Protein AF-A0AAD7BMN1-F1 (afdb_monomer_lite)

Radius of gyration: 24.28 Å; chains: 1; bounding box: 63×49×75 Å

Sequence (268 aa):
MLWATVLSTLVAAASANQQQLACSDIPAQSLHAHTCLDQPAQQLLYDRLFQTNLRGPRWTGNENQNTLVASVSESMQLAGLTVEHLDYSFYAWDARWWSLRLRLKNGTILGLPTTGYWPYSGNSGPQGRTAPVHDAGTYGLFDNQTANPATLNLNGLPQNGSILFFDNPSPTRNYSQPNYGLYGSSVPVKDIPELGNLTNPHWQSAKTLNFTALKEMGVMGVIASWVDTSDEDAALQFLPEVAPPNGTFNDVPSLWSRQPWSSTPPAT

Structure (mmCIF, N/CA/C/O backbone):
data_AF-A0AAD7BMN1-F1
#
_entry.id   AF-A0AAD7BMN1-F1
#
loop_
_atom_site.group_PDB
_atom_site.id
_atom_site.type_symbol
_atom_site.label_atom_id
_atom_site.label_alt_id
_atom_site.label_comp_id
_atom_site.label_asym_id
_atom_site.label_entity_id
_atom_site.label_seq_id
_atom_site.pdbx_PDB_ins_code
_atom_site.Cartn_x
_atom_site.Cartn_y
_atom_site.Cartn_z
_atom_site.occupancy
_atom_site.B_iso_or_equiv
_atom_site.auth_seq_id
_atom_site.auth_comp_id
_atom_site.auth_asym_id
_atom_site.auth_atom_id
_atom_site.pdbx_PDB_model_num
ATOM 1 N N . MET A 1 1 ? 40.455 -28.013 7.605 1.00 25.00 1 MET A N 1
ATOM 2 C CA . MET A 1 1 ? 39.635 -29.232 7.798 1.00 25.00 1 MET A CA 1
ATOM 3 C C . MET A 1 1 ? 38.485 -28.839 8.711 1.00 25.00 1 MET A C 1
ATOM 5 O O . MET A 1 1 ? 38.784 -28.404 9.805 1.00 25.00 1 MET A O 1
ATOM 9 N N . LEU A 1 2 ? 37.204 -28.829 8.362 1.00 21.72 2 LEU A N 1
ATOM 10 C CA . LEU A 1 2 ? 36.445 -29.269 7.195 1.00 21.72 2 LEU A CA 1
ATOM 11 C C . LEU A 1 2 ? 35.394 -28.175 6.915 1.00 21.72 2 LEU A C 1
ATOM 13 O O . LEU A 1 2 ? 34.740 -27.706 7.841 1.00 21.72 2 LEU A O 1
ATOM 17 N N . TRP A 1 3 ? 35.237 -27.805 5.648 1.00 19.59 3 TRP A N 1
ATOM 18 C CA . TRP A 1 3 ? 34.002 -27.235 5.112 1.00 19.59 3 TRP A CA 1
ATOM 19 C C . TRP A 1 3 ? 33.123 -28.414 4.662 1.00 19.59 3 TRP A C 1
ATOM 21 O O . TRP A 1 3 ? 33.643 -29.323 4.016 1.00 19.59 3 TRP A O 1
ATOM 31 N N . ALA A 1 4 ? 31.830 -28.410 4.990 1.00 23.38 4 ALA A N 1
ATOM 32 C CA . ALA A 1 4 ? 30.817 -29.267 4.364 1.00 23.38 4 ALA A CA 1
ATOM 33 C C . ALA A 1 4 ? 29.460 -28.533 4.433 1.00 23.38 4 ALA A C 1
ATOM 35 O O . ALA A 1 4 ? 28.982 -28.235 5.521 1.00 23.38 4 ALA A O 1
ATOM 36 N N . THR A 1 5 ? 28.977 -27.951 3.335 1.00 26.78 5 THR A N 1
ATOM 37 C CA . THR A 1 5 ? 28.070 -28.563 2.340 1.00 26.78 5 THR A CA 1
ATOM 38 C C . THR A 1 5 ? 26.657 -28.798 2.879 1.00 26.78 5 THR A C 1
ATOM 40 O O . THR A 1 5 ? 26.361 -29.878 3.372 1.00 26.78 5 THR A O 1
ATOM 43 N N . VAL A 1 6 ? 25.763 -27.821 2.690 1.00 24.30 6 VAL A N 1
ATOM 44 C CA . VAL A 1 6 ? 24.320 -28.065 2.507 1.00 24.30 6 VAL A CA 1
ATOM 45 C C . VAL A 1 6 ? 23.822 -27.083 1.447 1.00 24.30 6 VAL A C 1
ATOM 47 O O . VAL A 1 6 ? 23.472 -25.944 1.737 1.00 24.30 6 VAL A O 1
ATOM 50 N N . LEU A 1 7 ? 23.868 -27.519 0.190 1.00 25.48 7 LEU A N 1
ATOM 51 C CA . LEU A 1 7 ? 23.319 -26.805 -0.959 1.00 25.48 7 LEU A CA 1
ATOM 52 C C . LEU A 1 7 ? 22.843 -27.854 -1.961 1.00 25.48 7 LEU A C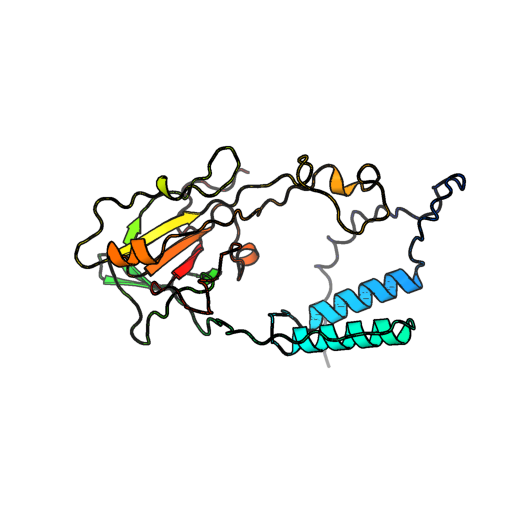 1
ATOM 54 O O . LEU A 1 7 ? 23.571 -28.202 -2.881 1.00 25.48 7 LEU A O 1
ATOM 58 N N . SER A 1 8 ? 21.656 -28.418 -1.724 1.00 28.95 8 SER A N 1
ATOM 59 C CA . SER A 1 8 ? 20.959 -29.273 -2.698 1.00 28.95 8 SER A CA 1
ATOM 60 C C . SER A 1 8 ? 19.625 -29.781 -2.148 1.00 28.95 8 SER A C 1
ATOM 62 O O . SER A 1 8 ? 19.540 -30.922 -1.710 1.00 28.95 8 SER A O 1
ATOM 64 N N . THR A 1 9 ? 18.561 -28.962 -2.152 1.00 25.83 9 THR A N 1
ATOM 65 C CA . THR A 1 9 ? 17.174 -29.510 -2.169 1.00 25.83 9 THR A CA 1
ATOM 66 C C . THR A 1 9 ? 16.033 -28.554 -2.560 1.00 25.83 9 THR A C 1
ATOM 68 O O . THR A 1 9 ? 14.884 -28.967 -2.498 1.00 25.83 9 THR A O 1
ATOM 71 N N . LEU A 1 10 ? 16.282 -27.328 -3.043 1.00 25.50 10 LEU A N 1
ATOM 72 C CA . LEU A 1 10 ? 15.195 -26.402 -3.441 1.00 25.50 10 LEU A CA 1
ATOM 73 C C . LEU A 1 10 ? 15.259 -25.898 -4.896 1.00 25.50 10 LEU A C 1
ATOM 75 O O . LEU A 1 10 ? 14.645 -24.898 -5.237 1.00 25.50 10 LEU A O 1
ATOM 79 N N . VAL A 1 11 ? 15.954 -26.626 -5.779 1.00 27.77 11 VAL A N 1
ATOM 80 C CA . VAL A 1 11 ? 15.986 -26.343 -7.235 1.00 27.77 11 VAL A CA 1
ATOM 81 C C . VAL A 1 11 ? 14.984 -27.213 -8.026 1.00 27.77 11 VAL A C 1
ATOM 83 O O . VAL A 1 11 ? 14.815 -27.045 -9.226 1.00 27.77 11 VAL A O 1
ATOM 86 N N . ALA A 1 12 ? 14.248 -28.120 -7.379 1.00 27.73 12 ALA A N 1
ATOM 87 C CA . ALA A 1 12 ? 13.485 -29.155 -8.088 1.00 27.73 12 ALA A CA 1
ATOM 88 C C . ALA A 1 12 ? 12.040 -28.792 -8.505 1.00 27.73 12 ALA A C 1
ATOM 90 O O . ALA A 1 12 ? 11.357 -29.656 -9.041 1.00 27.73 12 ALA A O 1
ATOM 91 N N . ALA A 1 13 ? 11.557 -27.559 -8.306 1.00 26.53 13 ALA A N 1
ATOM 92 C CA . ALA A 1 13 ? 10.177 -27.193 -8.678 1.00 26.53 13 ALA A CA 1
ATOM 93 C C . ALA A 1 13 ? 10.055 -26.190 -9.842 1.00 26.53 13 ALA A C 1
ATOM 95 O O . ALA A 1 13 ? 8.954 -25.968 -10.331 1.00 26.53 13 ALA A O 1
ATOM 96 N N . ALA A 1 14 ? 11.161 -25.622 -10.338 1.00 29.75 14 ALA A N 1
ATOM 97 C CA . ALA A 1 14 ? 11.131 -24.682 -11.467 1.00 29.75 14 ALA A CA 1
ATOM 98 C C . ALA A 1 14 ? 11.423 -25.333 -12.837 1.00 29.75 14 ALA A C 1
ATOM 100 O O . ALA A 1 14 ? 11.397 -24.648 -13.854 1.00 29.75 14 ALA A O 1
ATOM 101 N N . SER A 1 15 ? 11.700 -26.643 -12.891 1.00 33.72 15 SER A N 1
ATOM 102 C CA . SER A 1 15 ? 12.077 -27.345 -14.132 1.00 33.72 15 SER A CA 1
ATOM 103 C C . SER A 1 15 ? 10.960 -28.172 -14.779 1.00 33.72 15 SER A C 1
ATOM 105 O O . SER A 1 15 ? 11.161 -28.719 -15.860 1.00 33.72 15 SER A O 1
ATOM 107 N N . ALA A 1 16 ? 9.771 -28.255 -14.179 1.00 28.59 16 ALA A N 1
ATOM 108 C CA . ALA A 1 16 ? 8.685 -29.109 -14.667 1.00 28.59 16 ALA A CA 1
ATOM 109 C C . ALA A 1 16 ? 7.554 -28.304 -15.329 1.00 28.59 16 ALA A C 1
ATOM 111 O O . ALA A 1 16 ? 6.402 -28.404 -14.930 1.00 28.59 16 ALA A O 1
ATOM 112 N N . ASN A 1 17 ? 7.907 -27.460 -16.299 1.00 32.66 17 ASN A N 1
ATOM 113 C CA . ASN A 1 17 ? 7.075 -27.117 -17.465 1.00 32.66 17 ASN A CA 1
ATOM 114 C C . ASN A 1 17 ? 7.873 -26.238 -18.444 1.00 32.66 17 ASN A C 1
ATOM 116 O O . ASN A 1 17 ? 7.389 -25.243 -18.976 1.00 32.66 17 ASN A O 1
ATOM 120 N N . GLN A 1 18 ? 9.119 -26.636 -18.725 1.00 42.62 18 GLN A N 1
ATOM 121 C CA . GLN A 1 18 ? 9.762 -26.265 -19.982 1.00 42.62 18 GLN A CA 1
ATOM 122 C C . GLN A 1 18 ? 9.057 -27.023 -21.114 1.00 42.62 18 GLN A C 1
ATOM 124 O O . GLN A 1 18 ? 9.580 -27.996 -21.652 1.00 42.62 18 GLN A O 1
ATOM 129 N N . GLN A 1 19 ? 7.862 -26.575 -21.503 1.00 35.59 19 GLN A N 1
ATOM 130 C CA . GLN A 1 19 ? 7.485 -26.720 -22.901 1.00 35.59 19 GLN A CA 1
ATOM 131 C C . GLN A 1 19 ? 8.331 -25.719 -23.671 1.00 35.59 19 GLN A C 1
ATOM 133 O O . GLN A 1 19 ? 8.027 -24.541 -23.820 1.00 35.59 19 GLN A O 1
ATOM 138 N N . GLN A 1 20 ? 9.476 -26.238 -24.078 1.00 40.47 20 GLN A N 1
ATOM 139 C CA . GLN A 1 20 ? 10.334 -25.725 -25.113 1.00 40.47 20 GLN A CA 1
ATOM 140 C C . GLN A 1 20 ? 9.479 -25.568 -26.378 1.00 40.47 20 GLN A C 1
ATOM 142 O O . GLN A 1 20 ? 9.402 -26.473 -27.202 1.00 40.47 20 GLN A O 1
ATOM 147 N N . LEU A 1 21 ? 8.813 -24.424 -26.536 1.00 37.06 21 LEU A N 1
ATOM 148 C CA . LEU A 1 21 ? 8.404 -23.947 -27.852 1.00 37.06 21 LEU A CA 1
ATOM 149 C C . LEU A 1 21 ? 9.692 -23.538 -28.572 1.00 37.06 21 LEU A C 1
ATOM 151 O O . LEU A 1 21 ? 10.052 -22.367 -28.663 1.00 37.06 21 LEU A O 1
ATOM 155 N N . ALA A 1 22 ? 10.458 -24.540 -29.002 1.00 39.28 22 ALA A N 1
ATOM 156 C CA . ALA A 1 22 ? 11.507 -24.337 -29.976 1.00 39.28 22 ALA A CA 1
ATOM 157 C C . ALA A 1 22 ? 10.841 -23.761 -31.232 1.00 39.28 22 ALA A C 1
ATOM 159 O O . ALA A 1 22 ? 9.845 -24.300 -31.711 1.00 39.28 22 ALA A O 1
ATOM 160 N N . CYS A 1 23 ? 11.389 -22.677 -31.788 1.00 48.72 23 CYS A N 1
ATOM 161 C CA . CYS A 1 23 ? 10.886 -22.050 -33.018 1.00 48.72 23 CYS A CA 1
ATOM 162 C C . CYS A 1 23 ? 11.034 -22.947 -34.274 1.00 48.72 23 CYS A C 1
ATOM 164 O O . CYS A 1 23 ? 10.974 -22.448 -35.393 1.00 48.72 23 CYS A O 1
ATOM 166 N N . SER A 1 24 ? 11.249 -24.256 -34.116 1.00 46.59 24 SER A N 1
ATOM 167 C CA . SER A 1 24 ? 11.437 -25.226 -35.196 1.00 46.59 24 SER A CA 1
ATOM 168 C C . SER A 1 24 ? 10.144 -25.625 -35.912 1.00 46.59 24 SER A C 1
ATOM 170 O O . SER A 1 24 ? 10.228 -26.171 -37.010 1.00 46.59 24 SER A O 1
ATOM 172 N N . ASP A 1 25 ? 8.970 -25.323 -35.346 1.00 44.97 25 ASP A N 1
ATOM 173 C CA . ASP A 1 25 ? 7.707 -25.925 -35.801 1.00 44.97 25 ASP A CA 1
ATOM 174 C C . ASP A 1 25 ? 6.750 -24.940 -36.509 1.00 44.97 25 ASP A C 1
ATOM 176 O O . ASP A 1 25 ? 5.615 -25.299 -36.824 1.00 44.97 25 ASP A O 1
ATOM 180 N N . ILE A 1 26 ? 7.178 -23.702 -36.806 1.00 47.09 26 ILE A N 1
ATOM 181 C CA . ILE A 1 26 ? 6.328 -22.706 -37.488 1.00 47.09 26 ILE A CA 1
ATOM 182 C C . ILE A 1 26 ? 6.652 -22.664 -38.996 1.00 47.09 26 ILE A C 1
ATOM 184 O O . ILE A 1 26 ? 7.751 -22.251 -39.374 1.00 47.09 26 ILE A O 1
ATOM 188 N N . PRO A 1 27 ? 5.725 -23.064 -39.892 1.00 40.62 27 PRO A N 1
ATOM 189 C CA . PRO A 1 27 ? 5.968 -23.074 -41.332 1.00 40.62 27 PRO A CA 1
ATOM 190 C C . PRO A 1 27 ? 6.168 -21.658 -41.897 1.00 40.62 27 PRO A C 1
ATOM 192 O O . PRO A 1 27 ? 5.424 -20.728 -41.593 1.00 40.62 27 PRO A O 1
ATOM 195 N N . ALA A 1 28 ? 7.165 -21.521 -42.776 1.00 40.50 28 ALA A N 1
ATOM 196 C CA . ALA A 1 28 ? 7.723 -20.274 -43.314 1.00 40.50 28 ALA A CA 1
ATOM 197 C C . ALA A 1 28 ? 6.816 -19.473 -44.285 1.00 40.50 28 ALA A C 1
ATOM 199 O O . ALA A 1 28 ? 7.312 -18.809 -45.193 1.00 40.50 28 ALA A O 1
ATOM 200 N N . GLN A 1 29 ? 5.492 -19.520 -44.136 1.00 39.00 29 GLN A N 1
ATOM 201 C CA . GLN A 1 29 ? 4.549 -18.786 -44.990 1.00 39.00 29 GLN A CA 1
ATOM 202 C C . GLN A 1 29 ? 3.673 -17.844 -44.164 1.00 39.00 29 GLN A C 1
ATOM 204 O O . GLN A 1 29 ? 2.472 -18.032 -44.010 1.00 39.00 29 GLN A O 1
ATOM 209 N N . SER A 1 30 ? 4.297 -16.803 -43.626 1.00 39.19 30 SER A N 1
ATOM 210 C CA . SER A 1 30 ? 3.625 -15.647 -43.038 1.00 39.19 30 SER A CA 1
ATOM 211 C C . SER A 1 30 ? 4.597 -14.474 -43.102 1.00 39.19 30 SER A C 1
ATOM 213 O O . SER A 1 30 ? 5.694 -14.545 -42.558 1.00 39.19 30 SER A O 1
ATOM 215 N N . LEU A 1 31 ? 4.232 -13.402 -43.805 1.00 34.16 31 LEU A N 1
ATOM 216 C CA . LEU A 1 31 ? 5.075 -12.220 -44.043 1.00 34.16 31 LEU A CA 1
ATOM 217 C C . LEU A 1 31 ? 5.261 -11.324 -42.800 1.00 34.16 31 LEU A C 1
ATOM 219 O O . LEU A 1 31 ? 5.691 -10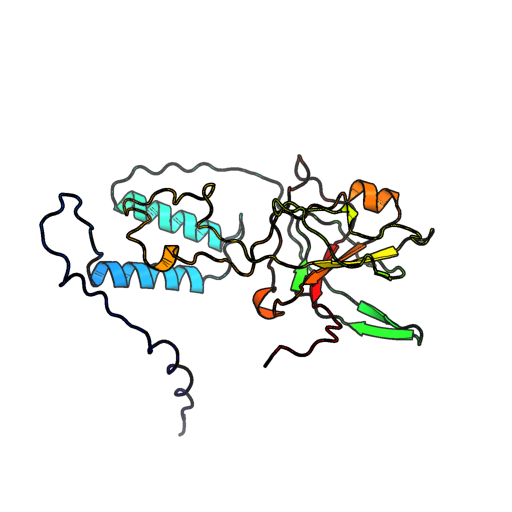.178 -42.910 1.00 34.16 31 LEU A O 1
ATOM 223 N N . HIS A 1 32 ? 4.974 -11.847 -41.611 1.00 41.38 32 HIS A N 1
ATOM 224 C CA . HIS A 1 32 ? 5.346 -11.246 -40.343 1.00 41.38 32 HIS A CA 1
ATOM 225 C C . HIS A 1 32 ? 6.449 -12.106 -39.744 1.00 41.38 32 HIS A C 1
ATOM 227 O O . HIS A 1 32 ? 6.190 -13.139 -39.133 1.00 41.38 32 HIS A O 1
ATOM 233 N N . ALA A 1 33 ? 7.698 -11.703 -39.978 1.00 41.88 33 ALA A N 1
ATOM 234 C CA . ALA A 1 33 ? 8.847 -12.295 -39.318 1.00 41.88 33 ALA A CA 1
ATOM 235 C C . ALA A 1 33 ? 8.677 -12.112 -37.803 1.00 41.88 33 ALA A C 1
ATOM 237 O O . ALA A 1 33 ? 8.994 -11.061 -37.250 1.00 41.88 33 ALA A O 1
ATOM 238 N N . HIS A 1 34 ? 8.139 -13.126 -37.132 1.00 47.72 34 HIS A N 1
ATOM 239 C CA . HIS A 1 34 ? 8.253 -13.254 -35.692 1.00 47.72 34 HIS A CA 1
ATOM 240 C C . HIS A 1 34 ? 9.735 -13.488 -35.410 1.00 47.72 34 HIS A C 1
ATOM 242 O O . HIS A 1 34 ? 10.243 -14.598 -35.551 1.00 47.72 34 HIS A O 1
ATOM 248 N N . THR A 1 35 ? 10.465 -12.420 -35.096 1.00 53.34 35 THR A N 1
ATOM 249 C CA . THR A 1 35 ? 11.846 -12.522 -34.633 1.00 53.34 35 THR A CA 1
ATOM 250 C C . THR A 1 35 ? 11.828 -13.167 -33.256 1.00 53.34 35 THR A C 1
ATOM 252 O O . THR A 1 35 ? 11.737 -12.481 -32.239 1.00 53.34 35 THR A O 1
ATOM 255 N N . CYS A 1 36 ? 11.884 -14.498 -33.223 1.00 62.00 36 CYS A N 1
ATOM 256 C CA . CYS A 1 36 ? 12.313 -15.205 -32.029 1.00 62.00 36 CYS A CA 1
ATOM 257 C C . CYS A 1 36 ? 13.699 -14.666 -31.654 1.00 62.00 36 CYS A C 1
ATOM 259 O O . CYS A 1 36 ? 14.583 -14.590 -32.510 1.00 62.00 36 CYS A O 1
ATOM 261 N N . LEU A 1 37 ? 13.888 -14.281 -30.390 1.00 74.19 37 LEU A N 1
ATOM 262 C CA . LEU A 1 37 ? 15.223 -13.992 -29.874 1.00 74.19 37 LEU A CA 1
ATOM 263 C C . LEU A 1 37 ? 16.064 -15.264 -30.019 1.00 74.19 37 LEU A C 1
ATOM 265 O O . LEU A 1 37 ? 15.614 -16.342 -29.620 1.00 74.19 37 LEU A O 1
ATOM 269 N N . ASP A 1 38 ? 17.260 -15.156 -30.591 1.00 82.19 38 ASP A N 1
ATOM 270 C CA . ASP A 1 38 ? 18.203 -16.270 -30.593 1.00 82.19 38 ASP A CA 1
ATOM 271 C C . ASP A 1 38 ? 18.683 -16.572 -29.163 1.00 82.19 38 ASP A C 1
ATOM 273 O O . ASP A 1 38 ? 18.448 -15.808 -28.224 1.00 82.19 38 ASP A O 1
ATOM 277 N N . GLN A 1 39 ? 19.323 -17.724 -28.963 1.00 87.25 39 GLN A N 1
ATOM 278 C CA . GLN A 1 39 ? 19.759 -18.145 -27.630 1.00 87.25 39 GLN A CA 1
ATOM 279 C C . GLN A 1 39 ? 20.651 -17.094 -26.927 1.00 87.25 39 GLN A C 1
ATOM 281 O O . GLN A 1 39 ? 20.407 -16.825 -25.747 1.00 87.25 39 GLN A O 1
ATOM 286 N N . PRO A 1 40 ? 21.628 -16.450 -27.600 1.00 87.06 40 PRO A N 1
ATOM 287 C CA . PRO A 1 40 ? 22.374 -15.337 -27.011 1.00 87.06 40 PRO A CA 1
ATOM 288 C C . PRO A 1 40 ? 21.491 -14.165 -26.563 1.00 87.06 40 PRO A C 1
ATOM 290 O O . PRO A 1 40 ? 21.662 -13.661 -25.453 1.00 87.06 40 PRO A O 1
ATOM 293 N N . ALA A 1 41 ? 20.532 -13.736 -27.386 1.00 79.31 41 ALA A N 1
ATOM 294 C CA . ALA A 1 41 ? 19.638 -12.634 -27.048 1.00 79.31 41 ALA A CA 1
ATOM 295 C C . ALA A 1 41 ? 18.669 -12.991 -25.909 1.00 79.31 41 ALA A C 1
ATOM 297 O O . ALA A 1 41 ? 18.389 -12.144 -25.058 1.00 79.31 41 ALA A O 1
ATOM 298 N N . GLN A 1 42 ? 18.201 -14.242 -25.842 1.00 82.50 42 GLN A N 1
ATOM 299 C CA . GLN A 1 42 ? 17.423 -14.743 -24.705 1.00 82.50 42 GLN A CA 1
ATOM 300 C C . GLN A 1 42 ? 18.243 -14.686 -23.415 1.00 82.50 42 GLN A C 1
ATOM 302 O O . GLN A 1 42 ? 17.774 -14.138 -22.419 1.00 82.50 42 GLN A O 1
ATOM 307 N N . GLN A 1 43 ? 19.481 -15.191 -23.437 1.00 86.56 43 GLN A N 1
ATOM 308 C CA . GLN A 1 43 ? 20.366 -15.150 -22.272 1.00 86.56 43 GLN A CA 1
ATOM 309 C C . GLN A 1 43 ? 20.621 -13.708 -21.818 1.00 86.56 43 GLN A C 1
ATOM 311 O O . GLN A 1 43 ? 20.486 -13.407 -20.637 1.00 86.56 43 GLN A O 1
ATOM 316 N N . LEU A 1 44 ? 20.899 -12.796 -22.754 1.00 83.44 44 LEU A N 1
ATOM 317 C CA . LEU A 1 44 ? 21.102 -11.380 -22.449 1.00 83.44 44 LEU A CA 1
ATOM 318 C C . LEU A 1 44 ? 19.862 -10.740 -21.803 1.00 83.44 44 LEU A C 1
ATOM 320 O O . LEU A 1 44 ? 19.997 -9.940 -20.876 1.00 83.44 44 LEU A O 1
ATOM 324 N N . LEU A 1 45 ? 18.656 -11.077 -22.271 1.00 83.50 45 LEU A N 1
ATOM 325 C CA . LEU A 1 45 ? 17.408 -10.617 -21.658 1.00 83.50 45 LEU A CA 1
ATOM 326 C C . LEU A 1 45 ? 17.271 -11.137 -20.222 1.00 83.50 45 LEU A C 1
ATOM 328 O O . LEU A 1 45 ? 17.000 -10.348 -19.315 1.00 83.50 45 LEU A O 1
ATOM 332 N N . TYR A 1 46 ? 17.489 -12.436 -20.004 1.00 85.06 46 TYR A N 1
ATOM 333 C CA . TYR A 1 46 ? 17.438 -13.037 -18.670 1.00 85.06 46 TYR A CA 1
ATOM 334 C C . TYR A 1 46 ? 18.457 -12.413 -17.721 1.00 85.06 46 TYR A C 1
ATOM 336 O O . TYR A 1 46 ? 18.093 -12.034 -16.608 1.00 85.06 46 TYR A O 1
ATOM 344 N N . ASP A 1 47 ? 19.698 -12.231 -18.168 1.00 87.56 47 ASP A N 1
ATOM 345 C CA . ASP A 1 47 ? 20.749 -11.604 -17.371 1.00 87.56 47 ASP A CA 1
ATOM 346 C C . ASP A 1 47 ? 20.360 -10.173 -16.992 1.00 87.56 47 ASP A C 1
ATOM 348 O O . ASP A 1 47 ? 20.483 -9.785 -15.831 1.00 87.56 47 ASP A O 1
ATOM 352 N N . ARG A 1 48 ? 19.806 -9.390 -17.926 1.00 83.50 48 ARG A N 1
ATOM 353 C CA . ARG A 1 48 ? 19.332 -8.024 -17.644 1.00 83.50 48 ARG A CA 1
ATOM 354 C C . ARG A 1 48 ? 18.180 -7.996 -16.641 1.00 83.50 48 ARG A C 1
ATOM 356 O O . ARG A 1 48 ? 18.195 -7.165 -15.729 1.00 83.50 48 ARG A O 1
ATOM 363 N N . LEU A 1 49 ? 17.200 -8.893 -16.771 1.00 85.44 49 LEU A N 1
ATOM 364 C CA . LEU A 1 49 ? 16.095 -9.017 -15.812 1.00 85.44 49 LEU A CA 1
ATOM 365 C C . LEU A 1 49 ? 16.608 -9.418 -14.425 1.00 85.44 49 LEU A C 1
ATOM 367 O O . LEU A 1 49 ? 16.212 -8.829 -13.418 1.00 85.44 49 LEU A O 1
ATOM 371 N N . PHE A 1 50 ? 17.540 -10.368 -14.370 1.00 87.31 50 PHE A N 1
ATOM 372 C CA . PHE A 1 50 ? 18.160 -10.817 -13.132 1.00 87.31 50 PHE A CA 1
ATOM 373 C C . PHE A 1 50 ? 18.954 -9.693 -12.453 1.00 87.31 50 PHE A C 1
ATOM 375 O O . PHE A 1 50 ? 18.717 -9.405 -11.281 1.00 87.31 50 PHE A O 1
ATOM 382 N N . GLN A 1 51 ? 19.815 -8.984 -13.190 1.00 82.88 51 GLN A N 1
ATOM 383 C CA . GLN A 1 51 ? 20.566 -7.825 -12.684 1.00 82.88 51 GLN A CA 1
ATOM 384 C C . GLN A 1 51 ? 19.642 -6.713 -12.177 1.00 82.88 51 GLN A C 1
ATOM 386 O O . GLN A 1 51 ? 19.895 -6.103 -11.137 1.00 82.88 51 GLN A O 1
ATOM 391 N N . THR A 1 52 ? 18.536 -6.475 -12.884 1.00 83.38 52 THR A N 1
ATOM 392 C CA . THR A 1 52 ? 17.513 -5.511 -12.470 1.00 83.38 52 THR A CA 1
ATOM 393 C C . THR A 1 52 ? 16.888 -5.923 -11.135 1.00 83.38 52 THR A C 1
ATOM 395 O O . THR A 1 52 ? 16.749 -5.091 -10.239 1.00 83.38 52 THR A O 1
ATOM 398 N N . ASN A 1 53 ? 16.564 -7.204 -10.955 1.00 85.50 53 ASN A N 1
ATOM 399 C CA . ASN A 1 53 ? 15.982 -7.720 -9.714 1.00 85.50 53 ASN A CA 1
ATOM 400 C C . ASN A 1 53 ? 16.971 -7.749 -8.540 1.00 85.50 53 ASN A C 1
ATOM 402 O O . ASN A 1 53 ? 16.569 -7.435 -7.422 1.00 85.50 53 ASN A O 1
ATOM 406 N N . LEU A 1 54 ? 18.257 -8.029 -8.780 1.00 88.44 54 LEU A N 1
ATOM 407 C CA . LEU A 1 54 ? 19.293 -8.019 -7.737 1.00 88.44 54 LEU A CA 1
ATOM 408 C C . LEU A 1 54 ? 19.468 -6.656 -7.056 1.00 88.44 54 LEU A C 1
ATOM 410 O O . LEU A 1 54 ? 19.848 -6.602 -5.889 1.00 88.44 54 LEU A O 1
ATOM 414 N N . ARG A 1 55 ? 19.180 -5.554 -7.758 1.00 86.38 55 ARG A N 1
ATOM 415 C CA . ARG A 1 55 ? 19.251 -4.201 -7.182 1.00 86.38 55 ARG A CA 1
ATOM 416 C C . ARG A 1 55 ? 18.130 -3.918 -6.179 1.00 86.38 55 ARG A C 1
ATOM 418 O O . ARG A 1 55 ? 18.261 -3.015 -5.360 1.00 86.38 55 ARG A O 1
ATOM 425 N N . GLY A 1 56 ? 17.046 -4.689 -6.218 1.00 86.88 56 GLY A N 1
ATOM 426 C CA . GLY A 1 56 ? 15.879 -4.495 -5.365 1.00 86.88 56 GLY A CA 1
ATOM 427 C C . GLY A 1 56 ? 14.868 -3.482 -5.924 1.00 86.88 56 GLY A C 1
ATOM 428 O O . GLY A 1 56 ? 14.865 -3.191 -7.127 1.00 86.88 56 GLY A O 1
ATOM 429 N N . PRO A 1 57 ? 13.964 -2.963 -5.071 1.00 83.62 57 PRO A N 1
ATOM 430 C CA . PRO A 1 57 ? 12.861 -2.109 -5.500 1.00 83.62 57 PRO A CA 1
ATOM 431 C C . PRO A 1 57 ? 13.313 -0.797 -6.161 1.00 83.62 57 PRO A C 1
ATOM 433 O O . PRO A 1 57 ? 14.265 -0.144 -5.724 1.00 83.62 57 PRO A O 1
ATOM 436 N N . ARG A 1 58 ? 12.585 -0.391 -7.206 1.00 88.44 58 ARG A N 1
ATOM 437 C CA . ARG A 1 58 ? 12.858 0.785 -8.053 1.00 88.44 58 ARG A CA 1
ATOM 438 C C . ARG A 1 58 ? 11.790 1.855 -7.843 1.00 88.44 58 ARG A C 1
ATOM 440 O O . ARG A 1 58 ? 11.020 2.164 -8.747 1.00 88.44 58 ARG A O 1
ATOM 447 N N . TRP A 1 59 ? 11.681 2.334 -6.609 1.00 81.31 59 TRP A N 1
ATOM 448 C CA . TRP A 1 59 ? 10.715 3.368 -6.249 1.00 81.31 59 TRP A CA 1
ATOM 449 C C . TRP A 1 59 ? 11.071 4.667 -6.966 1.00 81.31 59 TRP A C 1
ATOM 451 O O . TRP A 1 59 ? 12.252 4.985 -7.113 1.00 81.31 59 TRP A O 1
ATOM 461 N N . THR A 1 60 ? 10.065 5.419 -7.402 1.00 84.56 60 THR A N 1
ATOM 462 C CA . THR A 1 60 ? 10.290 6.668 -8.129 1.00 84.56 60 THR A CA 1
ATOM 463 C C . THR A 1 60 ? 11.153 7.631 -7.305 1.00 84.56 60 THR A C 1
ATOM 465 O O . THR A 1 60 ? 10.861 7.904 -6.144 1.00 84.56 60 THR A O 1
ATOM 468 N N . GLY A 1 61 ? 12.223 8.138 -7.908 1.00 85.69 61 GLY A N 1
ATOM 469 C CA . GLY A 1 61 ? 13.239 9.003 -7.321 1.00 85.69 61 GLY A CA 1
ATOM 470 C C . GLY A 1 61 ? 14.399 8.277 -6.631 1.00 85.69 61 GLY A C 1
ATOM 471 O O . GLY A 1 61 ? 15.373 8.939 -6.276 1.00 85.69 61 GLY A O 1
ATOM 472 N N . ASN A 1 62 ? 14.342 6.954 -6.421 1.00 86.19 62 ASN A N 1
ATOM 473 C CA . ASN A 1 62 ? 15.406 6.236 -5.712 1.00 86.19 62 ASN A CA 1
ATOM 474 C C . ASN A 1 62 ? 16.612 5.893 -6.617 1.00 86.19 62 ASN A C 1
ATOM 476 O O . ASN A 1 62 ? 16.526 5.888 -7.845 1.00 86.19 62 ASN A O 1
ATOM 480 N N . GLU A 1 63 ? 17.759 5.578 -6.003 1.00 90.69 63 GLU A N 1
ATOM 481 C CA . GLU A 1 63 ? 19.010 5.273 -6.722 1.00 90.69 63 GLU A CA 1
ATOM 482 C C . GLU A 1 63 ? 18.870 4.089 -7.696 1.00 90.69 63 GLU A C 1
ATOM 484 O O . GLU A 1 63 ? 19.411 4.114 -8.805 1.00 90.69 63 GLU A O 1
ATOM 489 N N . ASN A 1 64 ? 18.095 3.068 -7.320 1.00 91.06 64 ASN A N 1
ATOM 490 C CA . ASN A 1 64 ? 17.857 1.893 -8.155 1.00 91.06 64 ASN A CA 1
ATOM 491 C C . ASN A 1 64 ? 17.067 2.228 -9.424 1.00 91.06 64 ASN A C 1
ATOM 493 O O . ASN A 1 64 ? 17.392 1.716 -10.496 1.00 91.06 64 ASN A O 1
ATOM 497 N N . GLN A 1 65 ? 16.044 3.081 -9.321 1.00 90.88 65 GLN A N 1
ATOM 498 C CA . GLN A 1 65 ? 15.297 3.573 -10.473 1.00 90.88 65 GLN A CA 1
ATOM 499 C C . GLN A 1 65 ? 16.207 4.413 -11.374 1.00 90.88 65 GLN A C 1
ATOM 501 O O . GLN A 1 65 ? 16.261 4.157 -12.575 1.00 90.88 65 GLN A O 1
ATOM 506 N N . ASN A 1 66 ? 16.974 5.347 -10.805 1.00 91.31 66 ASN A N 1
ATOM 507 C CA . ASN A 1 66 ? 17.889 6.200 -11.571 1.00 91.31 66 ASN A CA 1
ATOM 508 C C . ASN A 1 66 ? 18.955 5.377 -12.309 1.00 91.31 66 ASN A C 1
ATOM 510 O O . ASN A 1 66 ? 19.254 5.637 -13.473 1.00 91.31 66 ASN A O 1
ATOM 514 N N . THR A 1 67 ? 19.473 4.324 -11.672 1.00 91.00 67 THR A N 1
ATOM 515 C CA . THR A 1 67 ? 20.427 3.409 -12.311 1.00 91.00 67 THR A CA 1
ATOM 516 C C . THR A 1 67 ? 19.788 2.616 -13.452 1.00 91.00 67 THR A C 1
ATOM 518 O O . THR A 1 67 ? 20.415 2.434 -14.496 1.00 91.00 67 THR A O 1
ATOM 521 N N . LEU A 1 68 ? 18.540 2.156 -13.286 1.00 90.94 68 LEU A N 1
ATOM 522 C CA . LEU A 1 68 ? 17.811 1.493 -14.369 1.00 90.94 68 LEU A CA 1
ATOM 523 C C . LEU A 1 68 ? 17.611 2.445 -15.556 1.00 90.94 68 LEU A C 1
ATOM 525 O O . LEU A 1 68 ? 17.886 2.059 -16.688 1.00 90.94 68 LEU A O 1
ATOM 529 N N . VAL A 1 69 ? 17.178 3.684 -15.303 1.00 92.31 69 VAL A N 1
ATOM 530 C CA . VAL A 1 69 ? 16.991 4.703 -16.348 1.00 92.31 69 VAL A CA 1
ATOM 531 C C . VAL A 1 69 ? 18.297 4.952 -17.102 1.00 92.31 69 VAL A C 1
ATOM 533 O O . VAL A 1 69 ? 18.295 4.939 -18.333 1.00 92.31 69 VAL A O 1
ATOM 536 N N . ALA A 1 70 ? 19.418 5.101 -16.391 1.00 92.25 70 ALA A N 1
ATOM 537 C CA . ALA A 1 70 ? 20.732 5.271 -17.008 1.00 92.25 70 ALA A CA 1
ATOM 538 C C . ALA A 1 70 ? 21.121 4.066 -17.885 1.00 92.25 70 ALA A C 1
ATOM 540 O O . ALA A 1 70 ? 21.503 4.246 -19.037 1.00 92.25 70 ALA A O 1
ATOM 541 N N . SER A 1 71 ? 20.945 2.838 -17.383 1.00 89.25 71 SER A N 1
ATOM 542 C CA . SER A 1 71 ? 21.280 1.612 -18.122 1.00 89.25 71 SER A CA 1
ATOM 543 C C . SER A 1 71 ? 20.423 1.411 -19.378 1.00 89.25 71 SER A C 1
ATOM 545 O O . SER A 1 71 ? 20.927 0.980 -20.421 1.00 89.25 71 SER A O 1
ATOM 547 N N . VAL A 1 72 ? 19.130 1.744 -19.307 1.00 90.19 72 VAL A N 1
ATOM 548 C CA . VAL A 1 72 ? 18.230 1.717 -20.470 1.00 90.19 72 VAL A CA 1
ATOM 549 C C . VAL A 1 72 ? 18.652 2.770 -21.493 1.00 90.19 72 VAL A C 1
ATOM 551 O O . VAL A 1 72 ? 18.737 2.457 -22.678 1.00 90.19 72 VAL A O 1
ATOM 554 N N . SER A 1 73 ? 18.976 3.980 -21.038 1.00 93.75 73 SER A N 1
ATOM 555 C CA . SER A 1 73 ? 19.406 5.087 -21.901 1.00 93.75 73 SER A CA 1
ATOM 556 C C . SER A 1 73 ? 20.704 4.755 -22.637 1.00 93.75 73 SER A C 1
ATOM 558 O O . SER A 1 73 ? 20.772 4.892 -23.856 1.00 93.75 73 SER A O 1
ATOM 560 N N . GLU A 1 74 ? 21.700 4.218 -21.929 1.00 92.31 74 GLU A N 1
ATOM 561 C CA . GLU A 1 74 ? 22.952 3.739 -22.523 1.00 92.31 74 GLU A CA 1
ATOM 562 C C . GLU A 1 74 ? 22.693 2.618 -23.541 1.00 92.31 74 GLU A C 1
ATOM 564 O O . GLU A 1 74 ? 23.214 2.647 -24.653 1.00 92.31 74 GLU A O 1
ATOM 569 N N . SER A 1 75 ? 21.824 1.657 -23.208 1.00 87.44 75 SER A N 1
ATOM 570 C CA . SER A 1 75 ? 21.470 0.564 -24.124 1.00 87.44 75 SER A CA 1
ATOM 571 C C . SER A 1 75 ? 20.791 1.065 -25.403 1.00 87.44 75 SER A C 1
ATOM 573 O O . SER A 1 75 ? 21.053 0.537 -26.482 1.00 87.44 75 SER A O 1
ATOM 575 N N . MET A 1 76 ? 19.928 2.079 -25.298 1.00 91.25 76 MET A N 1
ATOM 576 C CA . MET A 1 76 ? 19.281 2.712 -26.449 1.00 91.25 76 MET A CA 1
ATOM 577 C C . MET A 1 76 ? 20.294 3.472 -27.315 1.00 91.25 76 MET A C 1
ATOM 579 O O . MET A 1 76 ? 20.285 3.319 -28.535 1.00 91.25 76 MET A O 1
ATOM 583 N N . GLN A 1 77 ? 21.212 4.221 -26.699 1.00 94.75 77 GLN A N 1
ATOM 584 C CA . GLN A 1 77 ? 22.289 4.919 -27.410 1.00 94.75 77 GLN A CA 1
ATOM 585 C C . GLN A 1 77 ? 23.224 3.946 -28.138 1.00 94.75 77 GLN A C 1
ATOM 587 O O . GLN A 1 77 ? 23.550 4.165 -29.304 1.00 94.75 77 GLN A O 1
ATOM 592 N N . LEU A 1 78 ? 23.604 2.835 -27.495 1.00 89.56 78 LEU A N 1
ATOM 593 C CA . LEU A 1 78 ? 24.402 1.769 -28.114 1.00 89.56 78 LEU A CA 1
ATOM 594 C C . LEU A 1 78 ? 23.689 1.117 -29.305 1.00 89.56 78 LEU A C 1
ATOM 596 O O . LEU A 1 78 ? 24.344 0.689 -30.253 1.00 89.56 78 LEU A O 1
ATOM 600 N N . ALA A 1 79 ? 22.356 1.073 -29.286 1.00 88.44 79 ALA A N 1
ATOM 601 C CA . ALA A 1 79 ? 21.540 0.623 -30.412 1.00 88.44 79 ALA A CA 1
ATOM 602 C C . ALA A 1 79 ? 21.390 1.683 -31.526 1.00 88.44 79 ALA A C 1
ATOM 604 O O . ALA A 1 79 ? 20.676 1.450 -32.500 1.00 88.44 79 ALA A O 1
ATOM 605 N N . GLY A 1 80 ? 22.050 2.839 -31.400 1.00 94.31 80 GLY A N 1
ATOM 606 C CA . GLY A 1 80 ? 22.007 3.927 -32.375 1.00 94.31 80 GLY A CA 1
ATOM 607 C C . GLY A 1 80 ? 20.784 4.837 -32.254 1.00 94.31 80 GLY A C 1
ATOM 608 O O . GLY A 1 80 ? 20.513 5.605 -33.175 1.00 94.31 80 GLY A O 1
ATOM 609 N N . LEU A 1 81 ? 20.036 4.765 -31.147 1.00 95.56 81 LEU A N 1
ATOM 610 C CA . LEU A 1 81 ? 18.891 5.639 -30.902 1.00 95.56 81 LEU A CA 1
ATOM 611 C C . LEU A 1 81 ? 19.336 6.960 -30.268 1.00 95.56 81 LEU A C 1
ATOM 613 O O . LEU A 1 81 ? 20.205 6.998 -29.396 1.00 95.56 81 LEU A O 1
ATOM 617 N N . THR A 1 82 ? 18.687 8.054 -30.661 1.00 96.12 82 THR A N 1
ATOM 618 C CA . THR A 1 82 ? 18.763 9.319 -29.924 1.00 96.12 82 THR A CA 1
ATOM 619 C C . THR A 1 82 ? 17.879 9.221 -28.687 1.00 96.12 82 THR A C 1
ATOM 621 O O . THR A 1 82 ? 16.706 8.871 -28.791 1.00 96.12 82 THR A O 1
ATOM 624 N N . VAL A 1 83 ? 18.444 9.520 -27.518 1.00 95.19 83 VAL A N 1
ATOM 625 C CA . VAL A 1 83 ? 17.734 9.460 -26.237 1.00 95.19 83 VAL A CA 1
ATOM 626 C C . VAL A 1 83 ? 17.570 10.867 -25.686 1.00 95.19 83 VAL A C 1
ATOM 628 O O . VAL A 1 83 ? 18.547 11.604 -25.568 1.00 95.19 83 VAL A O 1
ATOM 631 N N . GLU A 1 84 ? 16.338 11.209 -25.323 1.00 96.00 84 GLU A N 1
ATOM 632 C CA . GLU A 1 84 ? 15.996 12.432 -24.602 1.00 96.00 84 GLU A CA 1
ATOM 633 C C . GLU A 1 84 ? 15.506 12.076 -23.198 1.00 96.00 84 GLU A C 1
ATOM 635 O O . GLU A 1 84 ? 14.742 11.127 -23.013 1.00 96.00 84 GLU A O 1
ATOM 640 N N . HIS A 1 85 ? 15.943 12.851 -22.208 1.00 91.88 85 HIS A N 1
ATOM 641 C CA . HIS A 1 85 ? 15.491 12.720 -20.829 1.00 91.88 85 HIS A CA 1
ATOM 642 C C . HIS A 1 85 ? 14.452 13.797 -20.527 1.00 91.88 85 HIS A C 1
ATOM 644 O O . HIS A 1 85 ? 14.688 14.983 -20.757 1.00 91.88 85 HIS A O 1
ATOM 650 N N . LEU A 1 86 ? 13.303 13.370 -20.005 1.00 92.56 86 LEU A N 1
ATOM 651 C CA . LEU A 1 86 ? 12.268 14.257 -19.491 1.00 92.56 86 LEU A CA 1
ATOM 652 C C . LEU A 1 86 ? 12.274 14.173 -17.969 1.00 92.56 86 LEU A C 1
ATOM 654 O O . LEU A 1 86 ? 11.778 13.205 -17.388 1.00 92.56 86 LEU A O 1
ATOM 658 N N . ASP A 1 87 ? 12.847 15.191 -17.339 1.00 89.69 87 ASP A N 1
ATOM 659 C CA . ASP A 1 87 ? 12.958 15.262 -15.889 1.00 89.69 87 ASP A CA 1
ATOM 660 C C . ASP A 1 87 ? 11.755 15.989 -15.285 1.00 89.69 87 ASP A C 1
ATOM 662 O O . ASP A 1 87 ? 11.376 17.085 -15.705 1.00 89.69 87 ASP A O 1
ATOM 666 N N . TYR A 1 88 ? 11.170 15.381 -14.254 1.00 86.88 88 TYR A N 1
ATOM 667 C CA . TYR A 1 88 ? 10.050 15.941 -13.508 1.00 86.88 88 TYR A CA 1
ATOM 668 C C . TYR A 1 88 ? 10.368 15.962 -12.018 1.00 86.88 88 TYR A C 1
ATOM 670 O O . TYR A 1 88 ? 10.853 14.981 -11.455 1.00 86.88 88 TYR A O 1
ATOM 678 N N . SER A 1 89 ? 10.013 17.066 -11.367 1.00 84.38 89 SER A N 1
ATOM 679 C CA . SER A 1 89 ? 10.066 17.201 -9.913 1.00 84.38 89 SER A CA 1
ATOM 680 C C . SER A 1 89 ? 8.660 17.099 -9.339 1.00 84.38 89 SER A C 1
ATOM 682 O O . SER A 1 89 ? 7.737 17.759 -9.815 1.00 84.38 89 SER A O 1
ATOM 684 N N . PHE A 1 90 ? 8.498 16.303 -8.287 1.00 79.12 90 PHE A N 1
ATOM 685 C CA . PHE A 1 90 ? 7.244 16.177 -7.552 1.00 79.12 90 PHE A CA 1
ATOM 686 C C . PHE A 1 90 ? 7.522 15.984 -6.061 1.00 79.12 90 PHE A C 1
ATOM 688 O O . PHE A 1 90 ? 8.614 15.584 -5.655 1.00 79.12 90 PHE A O 1
ATOM 695 N N . TYR A 1 91 ? 6.521 16.270 -5.231 1.00 76.44 91 TYR A N 1
ATOM 696 C CA . TYR A 1 91 ? 6.595 15.976 -3.806 1.00 76.44 91 TYR A CA 1
ATOM 697 C C . TYR A 1 91 ? 6.467 14.471 -3.589 1.00 76.44 91 TYR A C 1
ATOM 699 O O . TYR A 1 91 ? 5.403 13.889 -3.801 1.00 76.44 91 TYR A O 1
ATOM 707 N N . ALA A 1 92 ? 7.562 13.842 -3.167 1.00 76.50 92 ALA A N 1
ATOM 708 C CA . ALA A 1 92 ? 7.551 12.446 -2.769 1.00 76.50 92 ALA A CA 1
ATOM 709 C C . ALA A 1 92 ? 6.910 12.314 -1.381 1.00 76.50 92 ALA A C 1
ATOM 711 O O . ALA A 1 92 ? 7.387 12.887 -0.400 1.00 76.50 92 ALA A O 1
ATOM 712 N N . TRP A 1 93 ? 5.831 11.541 -1.301 1.00 79.88 93 TRP A N 1
ATOM 713 C CA . TRP A 1 93 ? 5.338 11.021 -0.034 1.00 79.88 93 TRP A CA 1
ATOM 714 C C . TRP A 1 93 ? 6.060 9.703 0.245 1.00 79.88 93 TRP A C 1
ATOM 716 O O . TRP A 1 93 ? 6.013 8.795 -0.583 1.00 79.88 93 TRP A O 1
ATOM 726 N N . ASP A 1 94 ? 6.748 9.613 1.382 1.00 80.25 94 ASP A N 1
ATOM 727 C CA . ASP A 1 94 ? 7.527 8.435 1.767 1.00 80.25 94 ASP A CA 1
ATOM 728 C C . ASP A 1 94 ? 7.264 8.084 3.234 1.00 80.25 94 ASP A C 1
ATOM 730 O O . ASP A 1 94 ? 7.631 8.824 4.157 1.00 80.25 94 ASP A O 1
ATOM 734 N N . ALA A 1 95 ? 6.599 6.953 3.456 1.00 85.12 95 ALA A N 1
ATOM 735 C CA . ALA A 1 95 ? 6.336 6.446 4.790 1.00 85.12 95 ALA A CA 1
ATOM 736 C C . ALA A 1 95 ? 7.603 5.791 5.356 1.00 85.12 95 ALA A C 1
ATOM 738 O O . ALA A 1 95 ? 8.011 4.706 4.955 1.00 85.12 95 ALA A O 1
ATOM 739 N N . ARG A 1 96 ? 8.219 6.455 6.338 1.00 85.44 96 ARG A N 1
ATOM 740 C CA . ARG A 1 96 ? 9.478 5.996 6.951 1.00 85.44 96 ARG A CA 1
ATOM 741 C C . ARG A 1 96 ? 9.299 4.857 7.952 1.00 85.44 96 ARG A C 1
ATOM 743 O O . ARG A 1 96 ? 10.223 4.080 8.164 1.00 85.44 96 ARG 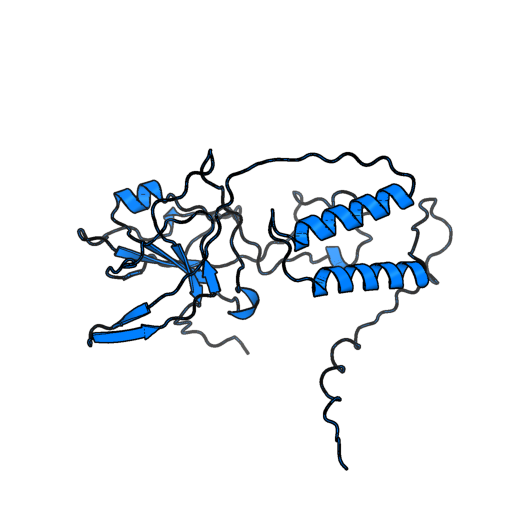A O 1
ATOM 750 N N . TRP A 1 97 ? 8.153 4.808 8.622 1.00 88.81 97 TRP A N 1
ATOM 751 C CA . TRP A 1 97 ? 7.851 3.817 9.649 1.00 88.81 97 TRP A CA 1
ATOM 752 C C . TRP A 1 97 ? 6.340 3.678 9.820 1.00 88.81 97 TRP A C 1
ATOM 754 O O . TRP A 1 97 ? 5.591 4.639 9.644 1.00 88.81 97 TRP A O 1
ATOM 764 N N . TRP A 1 98 ? 5.897 2.481 10.184 1.00 93.19 98 TRP A N 1
ATOM 765 C CA . TRP A 1 98 ? 4.510 2.176 10.510 1.00 93.19 98 TRP A CA 1
ATOM 766 C C . TRP A 1 98 ? 4.480 1.032 11.522 1.00 93.19 98 TRP A C 1
ATOM 768 O O . TRP A 1 98 ? 5.392 0.210 11.591 1.00 93.19 98 TRP A O 1
ATOM 778 N N . SER A 1 99 ? 3.453 1.011 12.363 1.00 94.44 99 SER A N 1
ATOM 779 C CA . SER A 1 99 ? 3.215 -0.085 13.299 1.00 94.44 99 SER A CA 1
ATOM 780 C C . SER A 1 99 ? 1.769 -0.048 13.765 1.00 94.44 99 SER A C 1
ATOM 782 O O . SER A 1 99 ? 1.154 1.020 13.794 1.00 94.44 99 SER A O 1
ATOM 784 N N . LEU A 1 100 ? 1.246 -1.200 14.171 1.00 95.31 100 LEU A N 1
ATOM 785 C CA . LEU A 1 100 ? -0.086 -1.315 14.742 1.00 95.31 100 LEU A CA 1
ATOM 786 C C . LEU A 1 100 ? -0.014 -2.019 16.097 1.00 95.31 100 LEU A C 1
ATOM 788 O O . LEU A 1 100 ? 0.727 -2.985 16.285 1.00 95.31 100 LEU A O 1
ATOM 792 N N . ARG A 1 101 ? -0.790 -1.523 17.063 1.00 95.25 101 ARG A N 1
ATOM 793 C CA . ARG A 1 101 ? -0.941 -2.142 18.381 1.00 95.25 101 ARG A CA 1
ATOM 794 C C . ARG A 1 101 ? -2.409 -2.185 18.767 1.00 95.25 101 ARG A C 1
ATOM 796 O O . ARG A 1 101 ? -3.122 -1.203 18.586 1.00 95.25 101 ARG A O 1
ATOM 803 N N . LEU A 1 102 ? -2.833 -3.293 19.360 1.00 94.00 102 LEU A N 1
ATOM 804 C CA . LEU A 1 102 ? -4.175 -3.476 19.896 1.00 94.00 102 LEU A CA 1
ATOM 805 C C . LEU A 1 102 ? -4.119 -3.515 21.421 1.00 94.00 102 LEU A C 1
ATOM 807 O O . LEU A 1 102 ? -3.389 -4.320 21.997 1.00 94.00 102 LEU A O 1
ATOM 811 N N . ARG A 1 103 ? -4.909 -2.662 22.077 1.00 95.31 103 ARG A N 1
ATOM 812 C CA . ARG A 1 103 ? -5.138 -2.727 23.523 1.00 95.31 103 ARG A CA 1
ATOM 813 C C . ARG A 1 103 ? -6.449 -3.458 23.786 1.00 95.31 103 ARG A C 1
ATOM 815 O O . ARG A 1 103 ? -7.517 -2.967 23.430 1.00 95.31 103 ARG A O 1
ATOM 822 N N . LEU A 1 104 ? -6.362 -4.620 24.419 1.00 93.44 104 LEU A N 1
ATOM 823 C CA . LEU A 1 104 ? -7.516 -5.418 24.818 1.00 93.44 104 LEU A CA 1
ATOM 824 C C . LEU A 1 104 ? -8.212 -4.808 26.046 1.00 93.44 104 LEU A C 1
ATOM 826 O O . LEU A 1 104 ? -7.617 -4.040 26.804 1.00 93.44 104 LEU A O 1
ATOM 830 N N . LYS A 1 105 ? -9.474 -5.192 26.286 1.00 92.50 105 LYS A N 1
ATOM 831 C CA . LYS A 1 105 ? -10.267 -4.704 27.435 1.00 92.50 105 LYS A CA 1
ATOM 832 C C . LYS A 1 105 ? -9.631 -5.021 28.794 1.00 92.50 105 LYS A C 1
ATOM 834 O O . LYS A 1 105 ? -9.840 -4.281 29.745 1.00 92.50 105 LYS A O 1
ATOM 839 N N . ASN A 1 106 ? -8.847 -6.095 28.878 1.00 94.19 106 ASN A N 1
ATOM 840 C CA . ASN A 1 106 ? -8.107 -6.490 30.080 1.00 94.19 106 ASN A CA 1
ATOM 841 C C . ASN A 1 106 ? -6.794 -5.698 30.284 1.00 94.19 106 ASN A C 1
ATOM 843 O O . ASN A 1 106 ? -6.049 -5.992 31.213 1.00 94.19 106 ASN A O 1
ATOM 847 N N . GLY A 1 107 ? -6.484 -4.732 29.411 1.00 94.25 107 GLY A N 1
ATOM 848 C CA . GLY A 1 107 ? -5.272 -3.913 29.469 1.00 94.25 107 GLY A CA 1
ATOM 849 C C . GLY A 1 107 ? -4.058 -4.495 28.738 1.00 94.25 107 GLY A C 1
ATOM 850 O O . GLY A 1 107 ? -3.073 -3.778 28.564 1.00 94.25 107 GLY A O 1
ATOM 851 N N . THR A 1 108 ? -4.110 -5.744 28.260 1.00 96.12 108 THR A N 1
ATOM 852 C CA . THR A 1 108 ? -3.026 -6.344 27.467 1.00 96.12 108 THR A CA 1
ATOM 853 C C . THR A 1 108 ? -2.824 -5.578 26.159 1.00 96.12 108 THR A C 1
ATOM 855 O O . THR A 1 108 ? -3.791 -5.218 25.486 1.00 96.12 108 THR A O 1
ATOM 858 N N . ILE A 1 109 ? -1.562 -5.351 25.782 1.00 95.69 109 ILE A N 1
ATOM 859 C CA . ILE A 1 109 ? -1.183 -4.707 24.521 1.00 95.69 109 ILE A CA 1
ATOM 860 C C . ILE A 1 109 ? -0.509 -5.741 23.622 1.00 95.69 109 ILE A C 1
ATOM 862 O O . ILE A 1 109 ? 0.477 -6.356 24.020 1.00 95.69 109 ILE A O 1
ATOM 866 N N . LEU A 1 110 ? -1.030 -5.897 22.409 1.00 94.75 110 LEU A N 1
ATOM 867 C CA . LEU A 1 110 ? -0.492 -6.777 21.376 1.00 94.75 110 LEU A CA 1
ATOM 868 C C . LEU A 1 110 ? 0.055 -5.934 20.226 1.00 94.75 110 LEU A C 1
ATOM 870 O O . LEU A 1 110 ? -0.617 -5.010 19.769 1.00 94.75 110 LEU A O 1
ATOM 874 N N . GLY A 1 111 ? 1.259 -6.247 19.749 1.00 93.00 1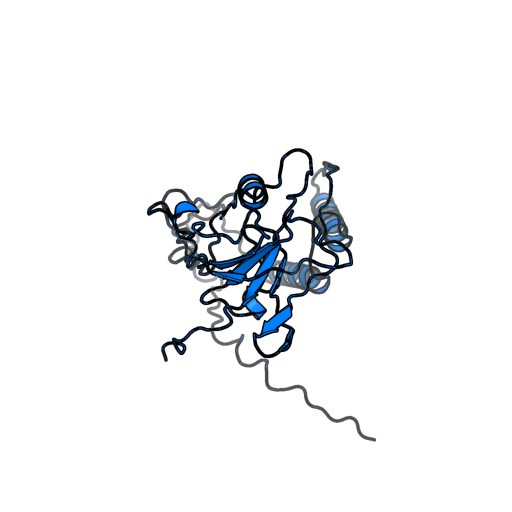11 GLY A N 1
ATOM 875 C CA . GLY A 1 111 ? 1.712 -5.776 18.440 1.00 93.00 111 GLY A CA 1
ATOM 876 C C . GLY A 1 111 ? 1.001 -6.573 17.353 1.00 93.00 111 GLY A C 1
ATOM 877 O O . GLY A 1 111 ? 0.939 -7.796 17.451 1.00 93.00 111 GLY A O 1
ATOM 878 N N . LEU A 1 112 ? 0.446 -5.892 16.354 1.00 91.00 112 LEU A N 1
ATOM 879 C CA . LEU A 1 112 ? -0.204 -6.541 15.220 1.00 91.00 112 LEU A CA 1
ATOM 880 C C . LEU A 1 112 ? 0.690 -6.438 13.980 1.00 91.00 112 LEU A C 1
ATOM 882 O O . LEU A 1 112 ? 1.299 -5.383 13.772 1.00 91.00 112 LEU A O 1
ATOM 886 N N . PRO A 1 113 ? 0.775 -7.502 13.160 1.00 88.94 113 PRO A N 1
ATOM 887 C CA . PRO A 1 113 ? 1.482 -7.432 11.894 1.00 88.94 113 PRO A CA 1
ATOM 888 C C . PRO A 1 113 ? 0.794 -6.429 10.965 1.00 88.94 113 PRO A C 1
ATOM 890 O O . PRO A 1 113 ? -0.433 -6.311 10.919 1.00 88.94 113 PRO A O 1
ATOM 893 N N . THR A 1 114 ? 1.614 -5.706 10.217 1.00 91.81 114 THR A N 1
ATOM 894 C CA . THR A 1 114 ? 1.192 -4.740 9.203 1.00 91.81 114 THR A CA 1
ATOM 895 C C . THR A 1 114 ? 1.878 -5.103 7.904 1.00 91.81 114 THR A C 1
ATOM 897 O O . THR A 1 114 ? 3.097 -5.281 7.903 1.00 91.81 114 THR A O 1
ATOM 900 N N . THR A 1 115 ? 1.131 -5.173 6.812 1.00 89.88 115 THR A N 1
ATOM 901 C CA . THR A 1 115 ? 1.683 -5.529 5.499 1.00 89.88 115 THR A CA 1
ATOM 902 C C . THR A 1 115 ? 2.155 -4.298 4.733 1.00 89.88 115 THR A C 1
ATOM 904 O O . THR A 1 115 ? 3.014 -4.401 3.866 1.00 89.88 115 THR A O 1
ATOM 907 N N . GLY A 1 116 ? 1.695 -3.103 5.105 1.00 89.38 116 GLY A N 1
ATOM 908 C CA . GLY A 1 116 ? 2.164 -1.857 4.513 1.00 89.38 116 GLY A CA 1
ATOM 909 C C . GLY A 1 116 ? 1.449 -0.633 5.066 1.00 89.38 116 GLY A C 1
ATOM 910 O O . GLY A 1 116 ? 0.761 -0.681 6.086 1.00 89.38 116 GLY A O 1
ATOM 911 N N . TYR A 1 117 ? 1.609 0.477 4.361 1.00 88.44 117 TYR A N 1
ATOM 912 C CA . TYR A 1 117 ? 0.977 1.759 4.647 1.00 88.44 117 TYR A CA 1
ATOM 913 C C . TYR A 1 117 ? 0.015 2.133 3.522 1.00 88.44 117 TYR A C 1
ATOM 915 O O . TYR A 1 117 ? 0.185 1.713 2.380 1.00 88.44 117 TYR A O 1
ATOM 923 N N . TRP A 1 118 ? -0.990 2.949 3.827 1.00 86.38 118 TRP A N 1
ATOM 924 C CA . TRP A 1 118 ? -1.859 3.496 2.791 1.00 86.38 118 TRP A CA 1
ATOM 925 C C . TRP A 1 118 ? -1.169 4.708 2.139 1.00 86.38 118 TRP A C 1
ATOM 927 O O . TRP A 1 118 ? -0.832 5.651 2.870 1.00 86.38 118 TRP A O 1
ATOM 937 N N . PRO A 1 119 ? -0.944 4.722 0.810 1.00 81.81 119 PRO A N 1
ATOM 938 C CA . PRO A 1 119 ? -0.264 5.820 0.129 1.00 81.81 119 PRO A CA 1
ATOM 939 C C . PRO A 1 119 ? -0.905 7.183 0.383 1.00 81.81 119 PRO A C 1
ATOM 941 O O . PRO A 1 119 ? -2.126 7.316 0.372 1.00 81.81 119 PRO A O 1
ATOM 944 N N . TYR A 1 120 ? -0.083 8.210 0.600 1.00 83.56 120 TYR A N 1
ATOM 945 C CA . TYR A 1 120 ? -0.534 9.587 0.860 1.00 83.56 120 TYR A CA 1
ATOM 946 C C . TYR A 1 120 ? -1.404 9.749 2.116 1.00 83.56 120 TYR A C 1
ATOM 948 O O . TYR A 1 120 ? -2.106 10.753 2.262 1.00 83.56 120 TYR A O 1
ATOM 956 N N . SER A 1 121 ? -1.390 8.773 3.026 1.00 87.19 121 SER A N 1
ATOM 957 C CA . SER A 1 121 ? -2.076 8.891 4.311 1.00 87.19 121 SER A CA 1
ATOM 958 C C . SER A 1 121 ? -1.370 9.864 5.259 1.00 87.19 121 SER A C 1
ATOM 960 O O . SER A 1 121 ? -0.229 10.289 5.038 1.00 87.19 121 SER A O 1
ATOM 962 N N . GLY A 1 122 ? -2.085 10.245 6.315 1.00 88.75 122 GLY A N 1
ATOM 963 C CA . GLY A 1 122 ? -1.613 11.236 7.272 1.00 88.75 122 GLY A CA 1
ATOM 964 C C . GLY A 1 122 ? -0.521 10.743 8.201 1.00 88.75 122 GLY A C 1
ATOM 965 O O . GLY A 1 122 ? -0.320 9.550 8.413 1.00 88.75 122 GLY A O 1
ATOM 966 N N . ASN A 1 123 ? 0.173 11.694 8.818 1.00 90.31 123 ASN A N 1
ATOM 967 C CA . ASN A 1 123 ? 1.150 11.402 9.856 1.00 90.31 123 ASN A CA 1
ATOM 968 C C . ASN A 1 123 ? 0.443 11.281 11.217 1.00 90.31 123 ASN A C 1
ATOM 970 O O . ASN A 1 123 ? -0.277 12.185 11.645 1.00 90.31 123 ASN A O 1
ATOM 974 N N . SER A 1 124 ? 0.674 10.181 11.935 1.00 92.44 124 SER A N 1
ATOM 975 C CA . SER A 1 124 ? 0.131 9.986 13.286 1.00 92.44 124 SER A CA 1
ATOM 976 C C . SER A 1 124 ? 0.812 10.850 14.355 1.00 92.44 124 SER A C 1
ATOM 978 O O . SER A 1 124 ? 0.329 10.922 15.483 1.00 92.44 124 SER A O 1
ATOM 980 N N . GLY A 1 125 ? 1.942 11.476 14.025 1.00 91.25 125 GLY A N 1
ATOM 981 C CA . GLY A 1 125 ? 2.848 12.124 14.962 1.00 91.25 125 GLY A CA 1
ATOM 982 C C . GLY A 1 125 ? 3.634 11.114 15.812 1.00 91.25 125 GLY A C 1
ATOM 983 O O . GLY A 1 125 ? 3.354 9.912 15.780 1.00 91.25 125 GLY A O 1
ATOM 984 N N . PRO A 1 126 ? 4.604 11.589 16.613 1.00 91.44 126 PRO A N 1
ATOM 985 C CA . PRO A 1 126 ? 5.461 10.728 17.434 1.00 91.44 126 PRO A CA 1
ATOM 986 C C . PRO A 1 126 ? 4.708 10.001 18.558 1.00 91.44 126 PRO A C 1
ATOM 988 O O . PRO A 1 126 ? 5.151 8.951 19.008 1.00 91.44 126 PRO A O 1
ATOM 991 N N . GLN A 1 127 ? 3.566 10.536 19.004 1.00 91.50 127 GLN A N 1
ATOM 992 C CA . GLN A 1 127 ? 2.726 9.900 20.028 1.00 91.50 127 GLN A CA 1
ATOM 993 C C . GLN A 1 127 ? 1.819 8.798 19.461 1.00 91.50 127 GLN A C 1
ATOM 995 O O . GLN A 1 127 ? 1.212 8.042 20.219 1.00 91.50 127 GLN A O 1
ATOM 1000 N N . GLY A 1 128 ? 1.714 8.703 18.133 1.00 93.19 128 GLY A N 1
ATOM 1001 C CA . GLY A 1 128 ? 0.732 7.856 17.474 1.00 93.19 128 GLY A CA 1
ATOM 1002 C C . GLY A 1 128 ? -0.710 8.335 17.684 1.00 93.19 128 GLY A C 1
ATOM 1003 O O . GLY A 1 128 ? -0.989 9.348 18.330 1.00 93.19 128 GLY A O 1
ATOM 1004 N N . ARG A 1 129 ? -1.657 7.577 17.128 1.00 94.25 129 ARG A N 1
ATOM 1005 C CA . ARG A 1 129 ? -3.095 7.749 17.369 1.00 94.25 129 ARG A CA 1
ATOM 1006 C C . ARG A 1 129 ? -3.619 6.525 18.105 1.00 94.25 129 ARG A C 1
ATOM 1008 O O . ARG A 1 129 ? -3.265 5.398 17.778 1.00 94.25 129 ARG A O 1
ATOM 1015 N N . THR A 1 130 ? -4.437 6.743 19.127 1.00 94.94 130 THR A N 1
ATOM 1016 C CA . THR A 1 130 ? -5.100 5.677 19.885 1.00 94.94 130 THR A CA 1
ATOM 1017 C C . THR A 1 130 ? -6.551 6.073 20.080 1.00 94.94 130 THR A C 1
ATOM 1019 O O . THR A 1 130 ? -6.823 7.135 20.632 1.00 94.94 130 THR A O 1
ATOM 1022 N N . ALA A 1 131 ? -7.465 5.218 19.637 1.00 95.69 131 ALA A N 1
ATOM 1023 C CA . ALA A 1 131 ? -8.902 5.378 19.806 1.00 95.69 131 ALA A CA 1
ATOM 1024 C C . ALA A 1 131 ? -9.574 3.990 19.778 1.00 95.69 131 ALA A C 1
ATOM 1026 O O . ALA A 1 131 ? -8.924 3.014 19.383 1.00 95.69 131 ALA A O 1
ATOM 1027 N N . PRO A 1 132 ? -10.841 3.864 20.211 1.00 95.44 132 PRO A N 1
ATOM 1028 C CA . PRO A 1 132 ? -11.615 2.640 20.022 1.00 95.44 132 PRO A CA 1
ATOM 1029 C C . PRO A 1 132 ? -11.669 2.229 18.547 1.00 95.44 132 PRO A C 1
ATOM 1031 O O . PRO A 1 132 ? -11.763 3.087 17.668 1.00 95.44 132 PRO A O 1
ATOM 1034 N N . VAL A 1 133 ? -11.624 0.923 18.282 1.00 95.00 133 VAL A N 1
ATOM 1035 C CA . VAL A 1 133 ? -11.793 0.387 16.925 1.00 95.00 133 VAL A CA 1
ATOM 1036 C C . VAL A 1 133 ? -13.280 0.367 16.581 1.00 95.00 133 VAL A C 1
ATOM 1038 O O . VAL A 1 133 ? -14.087 -0.126 17.370 1.00 95.00 133 VAL A O 1
ATOM 1041 N N . HIS A 1 134 ? -13.620 0.893 15.409 1.00 96.00 134 HIS A N 1
ATOM 1042 C CA . HIS A 1 134 ? -14.939 0.789 14.799 1.00 96.00 134 HIS A CA 1
ATOM 1043 C C . HIS A 1 134 ? -14.856 -0.158 13.605 1.00 96.00 134 HIS A C 1
ATOM 1045 O O . HIS A 1 134 ? -14.164 0.142 12.634 1.00 96.00 134 HIS A O 1
ATOM 1051 N N . ASP A 1 135 ? -15.539 -1.295 13.692 1.00 95.12 135 ASP A N 1
ATOM 1052 C CA . ASP A 1 135 ? -15.637 -2.255 12.595 1.00 95.12 135 ASP A CA 1
ATOM 1053 C C . ASP A 1 135 ? -16.706 -1.791 11.596 1.00 95.12 135 ASP A C 1
ATOM 1055 O O . ASP A 1 135 ? -17.897 -1.730 11.912 1.00 95.12 135 ASP A O 1
ATOM 1059 N N . ALA A 1 136 ? -16.262 -1.425 10.398 1.00 95.12 136 ALA A N 1
ATOM 1060 C CA . ALA A 1 136 ? -17.113 -0.947 9.321 1.00 95.12 136 ALA A CA 1
ATOM 1061 C C . ALA A 1 136 ? -17.545 -2.058 8.352 1.00 95.12 136 ALA A C 1
ATOM 1063 O O . ALA A 1 136 ? -18.239 -1.761 7.378 1.00 95.12 136 ALA A O 1
ATOM 1064 N N . GLY A 1 137 ? -17.183 -3.317 8.619 1.00 94.19 137 GLY A N 1
ATOM 1065 C CA . GLY A 1 137 ? -17.516 -4.464 7.782 1.00 94.19 137 GLY A CA 1
ATOM 1066 C C . GLY A 1 137 ? -16.617 -4.575 6.553 1.00 94.19 137 GLY A C 1
ATOM 1067 O O . GLY A 1 137 ? -15.408 -4.373 6.632 1.00 94.19 137 GLY A O 1
ATOM 1068 N N . THR A 1 138 ? -17.199 -4.920 5.404 1.00 91.56 138 THR A N 1
ATOM 1069 C CA . THR A 1 138 ? -16.452 -5.227 4.176 1.00 91.56 138 THR A CA 1
ATOM 1070 C C . THR A 1 138 ? -16.620 -4.135 3.119 1.00 91.56 138 THR A C 1
ATOM 1072 O O . THR A 1 138 ? -17.734 -3.711 2.798 1.00 91.56 138 THR A O 1
ATOM 1075 N N . TYR A 1 139 ? -15.504 -3.702 2.530 1.00 89.44 139 TYR A N 1
ATOM 1076 C CA . TYR A 1 139 ? -15.484 -2.752 1.424 1.00 89.44 139 TYR A CA 1
ATOM 1077 C C . TYR A 1 139 ? -16.014 -3.408 0.147 1.00 89.44 139 TYR A C 1
ATOM 1079 O O . TYR A 1 139 ? -15.383 -4.306 -0.419 1.00 89.44 139 TYR A O 1
ATOM 1087 N N . GLY A 1 140 ? -17.154 -2.920 -0.330 1.00 87.75 140 GLY A N 1
ATOM 1088 C CA . GLY A 1 140 ? -17.867 -3.459 -1.473 1.00 87.75 140 GLY A CA 1
ATOM 1089 C C . GLY A 1 140 ? -17.432 -2.868 -2.806 1.00 87.75 140 GLY A C 1
ATOM 1090 O O . GLY A 1 140 ? -16.753 -1.843 -2.900 1.00 87.75 140 GLY A O 1
ATOM 1091 N N . LEU A 1 141 ? -17.877 -3.531 -3.864 1.00 82.38 141 LEU A N 1
ATOM 1092 C CA . LEU A 1 141 ? -17.735 -3.086 -5.242 1.00 82.38 141 LEU A CA 1
ATOM 1093 C C . LEU A 1 141 ? -19.124 -3.001 -5.869 1.00 82.38 141 LEU A C 1
ATOM 1095 O O . LEU A 1 141 ? -20.021 -3.761 -5.508 1.00 82.38 141 LEU A O 1
ATOM 1099 N N . PHE A 1 142 ? -19.299 -2.079 -6.806 1.00 84.06 142 PHE A N 1
ATOM 1100 C CA . PHE A 1 142 ? -20.433 -2.104 -7.725 1.00 84.06 142 PHE A CA 1
ATOM 1101 C C . PHE A 1 142 ? -20.278 -3.257 -8.733 1.00 84.06 142 PHE A C 1
ATOM 1103 O O . PHE A 1 142 ? -19.176 -3.768 -8.928 1.00 84.06 142 PHE A O 1
ATOM 1110 N N . ASP A 1 143 ? -21.352 -3.619 -9.443 1.00 81.81 143 ASP A N 1
ATOM 1111 C CA . ASP A 1 143 ? -21.335 -4.697 -10.453 1.00 81.81 143 ASP A CA 1
ATOM 1112 C C . ASP A 1 143 ? -20.314 -4.452 -11.578 1.00 81.81 143 ASP A C 1
ATOM 1114 O O . ASP A 1 143 ? -19.729 -5.380 -12.135 1.00 81.81 143 ASP A O 1
ATOM 1118 N N . ASN A 1 144 ? -20.041 -3.181 -11.883 1.00 77.31 144 ASN A N 1
ATOM 1119 C CA . ASN A 1 144 ? -18.998 -2.759 -12.824 1.00 77.31 144 ASN A CA 1
ATOM 1120 C C . ASN A 1 144 ? -17.565 -2.845 -12.243 1.00 77.31 144 ASN A C 1
ATOM 1122 O O . ASN A 1 144 ? -16.621 -2.368 -12.873 1.00 77.31 144 ASN A O 1
ATOM 1126 N N . GLN A 1 145 ? -17.412 -3.407 -11.040 1.00 73.25 145 GLN A N 1
ATOM 1127 C CA . GLN A 1 145 ? -16.168 -3.585 -10.286 1.00 73.25 145 GLN A CA 1
ATOM 1128 C C . GLN A 1 145 ? -15.468 -2.285 -9.864 1.00 73.25 145 GLN A C 1
ATOM 1130 O O . GLN A 1 145 ? -14.281 -2.286 -9.531 1.00 73.25 145 GLN A O 1
ATOM 1135 N N . THR A 1 146 ? -16.187 -1.162 -9.866 1.00 77.69 146 THR A N 1
ATOM 1136 C CA . THR A 1 146 ? -15.709 0.083 -9.252 1.00 77.69 146 THR A CA 1
ATOM 1137 C C . THR A 1 146 ? -15.977 0.095 -7.750 1.00 77.69 146 THR A C 1
ATOM 1139 O O . THR A 1 146 ? -16.861 -0.603 -7.251 1.00 77.69 146 THR A O 1
ATOM 1142 N N . ALA A 1 147 ? -15.188 0.880 -7.022 1.00 80.38 147 ALA A N 1
ATOM 1143 C CA . ALA A 1 147 ? -15.264 0.987 -5.575 1.00 80.38 147 ALA A CA 1
ATOM 1144 C C . ALA A 1 147 ? -16.620 1.517 -5.084 1.00 80.38 147 ALA A C 1
ATOM 1146 O O . ALA A 1 147 ? -17.107 2.533 -5.578 1.00 80.38 147 ALA A O 1
ATOM 1147 N N . ASN A 1 148 ? -17.201 0.848 -4.084 1.00 87.62 148 ASN A N 1
ATOM 1148 C CA . ASN A 1 148 ? -18.433 1.267 -3.428 1.00 87.62 148 ASN A CA 1
ATOM 1149 C C . ASN A 1 148 ? -18.190 1.503 -1.924 1.00 87.62 148 ASN A C 1
ATOM 1151 O O . ASN A 1 148 ? -18.394 0.594 -1.117 1.00 87.62 148 ASN A O 1
ATOM 1155 N N . PRO A 1 149 ? -17.788 2.720 -1.513 1.00 87.25 149 PRO A N 1
ATOM 1156 C CA . PRO A 1 149 ? -17.538 3.024 -0.104 1.00 87.25 149 PRO A CA 1
ATOM 1157 C C . PRO A 1 149 ? -18.814 3.031 0.751 1.00 87.25 149 PRO A C 1
ATOM 1159 O O . PRO A 1 149 ? -18.719 2.991 1.974 1.00 87.25 149 PRO A O 1
ATOM 1162 N N . ALA A 1 150 ? -20.008 3.068 0.144 1.00 90.88 150 ALA A N 1
ATOM 1163 C CA . ALA A 1 150 ? -21.276 3.115 0.872 1.00 90.88 150 ALA A CA 1
ATOM 1164 C C . ALA A 1 150 ? -21.625 1.794 1.580 1.00 90.88 150 ALA A C 1
ATOM 1166 O O . ALA A 1 150 ? -22.554 1.765 2.384 1.00 90.88 150 ALA A O 1
ATOM 1167 N N . THR A 1 151 ? -20.902 0.704 1.303 1.00 92.88 151 THR A N 1
ATOM 1168 C CA . THR A 1 151 ? -21.073 -0.556 2.041 1.00 92.88 151 THR A CA 1
ATOM 1169 C C . THR A 1 151 ? -20.448 -0.515 3.431 1.00 92.88 151 THR A C 1
ATOM 1171 O O . THR A 1 151 ? -20.785 -1.352 4.266 1.00 92.88 151 THR A O 1
ATOM 1174 N N . LEU A 1 152 ? -19.544 0.437 3.686 1.00 93.94 152 LEU A N 1
ATOM 1175 C CA . LEU A 1 152 ? -18.918 0.599 4.988 1.00 93.94 152 LEU A CA 1
ATOM 1176 C C . LEU A 1 152 ? -19.916 1.193 5.983 1.00 93.94 152 LEU A C 1
ATOM 1178 O O . LEU A 1 152 ? -20.517 2.243 5.745 1.00 93.94 152 LEU A O 1
ATOM 1182 N N . ASN A 1 153 ? -20.061 0.549 7.137 1.00 95.31 153 ASN A N 1
ATOM 1183 C CA . ASN A 1 153 ? -20.909 1.061 8.202 1.00 95.31 153 ASN A CA 1
ATOM 1184 C C . ASN A 1 153 ? -20.200 2.190 8.960 1.00 95.31 153 ASN A C 1
ATOM 1186 O O . ASN A 1 153 ? -19.395 1.931 9.849 1.00 95.31 153 ASN A O 1
ATOM 1190 N N . LEU A 1 154 ? -20.538 3.441 8.647 1.00 94.44 154 LEU A N 1
ATOM 1191 C CA . LEU A 1 154 ? -20.015 4.632 9.332 1.00 94.44 154 LEU A CA 1
ATOM 1192 C C . LEU A 1 154 ? -20.980 5.195 10.391 1.00 94.44 154 LEU A C 1
ATOM 1194 O O . LEU A 1 154 ? -20.797 6.309 10.879 1.00 94.44 154 LEU A O 1
ATOM 1198 N N . ASN A 1 155 ? -22.028 4.450 10.751 1.00 93.38 155 ASN A N 1
ATOM 1199 C CA . ASN A 1 155 ? -22.985 4.888 11.763 1.00 93.38 155 ASN A CA 1
ATOM 1200 C C . ASN A 1 155 ? -22.460 4.622 13.176 1.00 93.38 155 ASN A C 1
ATOM 1202 O O . ASN A 1 155 ? -21.803 3.616 13.430 1.00 93.38 155 ASN A O 1
ATOM 1206 N N . GLY A 1 156 ? -22.823 5.492 14.123 1.00 91.19 156 GLY A N 1
ATOM 1207 C CA . GLY A 1 156 ? -22.524 5.278 15.543 1.00 91.19 156 GLY A CA 1
ATOM 1208 C C . GLY A 1 156 ? -21.053 5.463 15.920 1.00 91.19 156 GLY A C 1
ATOM 1209 O O . GLY A 1 156 ? -20.625 4.931 16.944 1.00 91.19 156 GLY A O 1
ATOM 1210 N N . LEU A 1 157 ? -20.285 6.215 15.124 1.00 93.56 157 LEU A N 1
ATOM 1211 C CA . LEU A 1 157 ? -18.897 6.539 15.443 1.00 93.56 157 LEU A CA 1
ATOM 1212 C C . LEU A 1 157 ? -18.813 7.260 16.808 1.00 93.56 157 LEU A C 1
ATOM 1214 O O . LEU A 1 157 ? -19.574 8.201 17.058 1.00 93.56 157 LEU A O 1
ATOM 1218 N N . PRO A 1 158 ? -17.906 6.843 17.711 1.00 90.12 158 PRO A N 1
ATOM 1219 C CA . PRO A 1 158 ? -17.710 7.499 18.998 1.00 90.12 158 PRO A CA 1
ATOM 1220 C C . PRO A 1 158 ? -17.382 8.990 18.851 1.00 90.12 158 PRO A C 1
ATOM 1222 O O . PRO A 1 158 ? -16.496 9.364 18.086 1.00 90.12 158 PRO A O 1
ATOM 1225 N N . GLN A 1 159 ? -18.017 9.840 19.665 1.00 84.31 159 GLN A N 1
ATOM 1226 C CA . GLN A 1 159 ? -17.786 11.296 19.651 1.00 84.31 159 GLN A CA 1
ATOM 1227 C C . GLN A 1 159 ? -16.334 11.694 19.964 1.00 84.31 159 GLN A C 1
ATOM 1229 O O . GLN A 1 159 ? -15.865 12.728 19.503 1.00 84.31 159 GLN A O 1
ATOM 1234 N N . ASN A 1 160 ? -15.606 10.859 20.714 1.00 89.50 160 ASN A N 1
ATOM 1235 C CA . ASN A 1 160 ? -14.191 11.071 21.045 1.00 89.50 160 ASN A CA 1
ATOM 1236 C C . ASN A 1 160 ? -13.230 10.472 20.000 1.00 89.50 160 ASN A C 1
ATOM 1238 O O . ASN A 1 160 ? -12.037 10.329 20.264 1.00 89.50 160 ASN A O 1
ATOM 1242 N N . GLY A 1 161 ? -13.761 10.110 18.833 1.00 94.56 161 GLY A N 1
ATOM 1243 C CA . GLY A 1 161 ? -13.035 9.566 17.701 1.00 94.56 161 GLY A CA 1
ATOM 1244 C C . GLY A 1 161 ? -12.853 8.052 17.727 1.00 94.56 161 GLY A C 1
ATOM 1245 O O . GLY A 1 161 ? -13.077 7.376 18.734 1.00 94.56 161 GLY A O 1
ATOM 1246 N N . SER A 1 162 ? -12.461 7.509 16.577 1.00 96.94 162 SER A N 1
ATOM 1247 C CA . SER A 1 162 ? -12.283 6.067 16.372 1.00 96.94 162 SER A CA 1
ATOM 1248 C C . SER A 1 162 ? -11.176 5.743 15.376 1.00 96.94 162 SER A C 1
ATOM 1250 O O . SER A 1 162 ? -10.767 6.585 14.576 1.00 96.94 162 SER A O 1
ATOM 1252 N N . ILE A 1 163 ? -10.689 4.505 15.436 1.00 97.06 163 ILE A N 1
ATOM 1253 C CA . ILE A 1 163 ? -9.908 3.894 14.364 1.00 97.06 163 ILE A CA 1
ATOM 1254 C C . ILE A 1 163 ? -10.862 3.043 13.531 1.00 97.06 163 ILE A C 1
ATOM 1256 O O . ILE A 1 163 ? -11.451 2.098 14.052 1.00 97.06 163 ILE A O 1
ATOM 1260 N N . LEU A 1 164 ? -11.018 3.379 12.256 1.00 96.06 164 LEU A N 1
ATOM 1261 C CA . LEU A 1 164 ? -11.855 2.627 11.330 1.00 96.06 164 LEU A CA 1
ATOM 1262 C C . LEU A 1 164 ? -11.138 1.336 10.928 1.00 96.06 164 LEU A C 1
ATOM 1264 O O . LEU A 1 164 ? -9.996 1.397 10.481 1.00 96.06 164 LEU A O 1
ATOM 1268 N N . PHE A 1 165 ? -11.798 0.192 11.056 1.00 95.25 165 PHE A N 1
ATOM 1269 C CA . PHE A 1 165 ? -11.327 -1.099 10.559 1.00 95.25 165 PHE A CA 1
ATOM 1270 C C . PHE A 1 165 ? -12.311 -1.635 9.520 1.00 95.25 165 PHE A C 1
ATOM 1272 O O . PHE A 1 165 ? -13.518 -1.550 9.736 1.00 95.25 165 PHE A O 1
ATOM 1279 N N . PHE A 1 166 ? -11.817 -2.177 8.409 1.00 93.69 166 PHE A N 1
ATOM 1280 C CA . PHE A 1 166 ? -12.661 -2.880 7.444 1.00 93.69 166 PHE A CA 1
ATOM 1281 C C . PHE A 1 166 ? -11.901 -3.954 6.669 1.00 93.69 166 PHE A C 1
ATOM 1283 O O . PHE A 1 166 ? -10.702 -3.833 6.399 1.00 93.69 166 PHE A O 1
ATOM 1290 N N . ASP A 1 167 ? -12.643 -4.970 6.244 1.00 90.88 167 ASP A N 1
ATOM 1291 C CA . ASP A 1 167 ? -12.183 -6.002 5.327 1.00 90.88 167 ASP A CA 1
ATOM 1292 C C . ASP A 1 167 ? -12.156 -5.469 3.895 1.00 90.88 167 ASP A C 1
ATOM 1294 O O . ASP A 1 167 ? -13.130 -4.908 3.388 1.00 90.88 167 ASP A O 1
ATOM 1298 N N . ASN A 1 168 ? -11.033 -5.659 3.216 1.00 86.94 168 ASN A N 1
ATOM 1299 C CA . ASN A 1 168 ? -10.782 -5.155 1.882 1.00 86.94 168 ASN A CA 1
ATOM 1300 C C . ASN A 1 168 ? -10.520 -6.302 0.892 1.00 86.94 168 ASN A C 1
ATOM 1302 O O . ASN A 1 168 ? -9.365 -6.641 0.631 1.00 86.94 168 ASN A O 1
ATOM 1306 N N . PRO A 1 169 ? -11.572 -6.881 0.290 1.00 81.62 169 PRO A N 1
ATOM 1307 C CA . PRO A 1 169 ? -11.410 -7.963 -0.673 1.00 81.62 169 PRO A CA 1
ATOM 1308 C C . PRO A 1 169 ? -10.746 -7.474 -1.958 1.00 81.62 169 PRO A C 1
ATOM 1310 O O . PRO A 1 169 ? -11.125 -6.431 -2.501 1.00 81.62 169 PRO A O 1
ATOM 1313 N N . SER A 1 170 ? -9.780 -8.233 -2.465 1.00 74.81 170 SER A N 1
ATOM 1314 C CA . SER A 1 170 ? -9.176 -8.005 -3.777 1.00 74.81 170 SER A CA 1
ATOM 1315 C C . SER A 1 170 ? -9.890 -8.874 -4.809 1.00 74.81 170 SER A C 1
ATOM 1317 O O . SER A 1 170 ? -9.724 -10.091 -4.787 1.00 74.81 170 SER A O 1
ATOM 1319 N N . PRO A 1 171 ? -10.730 -8.304 -5.691 1.00 71.00 171 PRO A N 1
ATOM 1320 C CA . PRO A 1 171 ? -11.376 -9.099 -6.722 1.00 71.00 171 PRO A CA 1
ATOM 1321 C C . PRO A 1 171 ? -10.340 -9.642 -7.710 1.00 71.00 171 PRO A C 1
ATOM 1323 O O . PRO A 1 171 ? -9.356 -8.987 -8.050 1.00 71.00 171 PRO A O 1
ATOM 1326 N N . THR A 1 172 ? -10.616 -10.816 -8.265 1.00 71.38 172 THR A N 1
ATOM 1327 C CA . THR A 1 172 ? -9.925 -11.267 -9.471 1.00 71.38 172 THR A CA 1
ATOM 1328 C C . THR A 1 172 ? -10.501 -10.532 -10.676 1.00 71.38 172 THR A C 1
ATOM 1330 O O . THR A 1 172 ? -11.715 -10.557 -10.888 1.00 71.38 172 THR A O 1
ATOM 1333 N N . ARG A 1 173 ? -9.656 -9.907 -11.503 1.00 70.81 173 ARG A N 1
ATOM 1334 C CA . ARG A 1 173 ? -10.116 -9.302 -12.763 1.00 70.81 173 ARG A CA 1
ATOM 1335 C C . ARG A 1 173 ? -9.579 -10.042 -13.957 1.00 70.81 173 ARG A C 1
ATOM 1337 O O . ARG A 1 173 ? -8.400 -10.377 -14.030 1.00 70.81 173 ARG A O 1
ATOM 1344 N N . ASN A 1 174 ? -10.483 -10.228 -14.904 1.00 70.44 174 ASN A N 1
ATOM 1345 C CA . ASN A 1 174 ? -10.213 -10.828 -16.186 1.00 70.44 174 ASN A CA 1
ATOM 1346 C C . ASN A 1 174 ? -9.843 -9.739 -17.213 1.00 70.44 174 ASN A C 1
ATOM 1348 O O . ASN A 1 174 ? -10.699 -8.963 -17.642 1.00 70.44 174 ASN A O 1
ATOM 1352 N N . TYR A 1 175 ? -8.574 -9.691 -17.615 1.00 68.25 175 TYR A N 1
ATOM 1353 C CA . TYR A 1 175 ? -8.054 -8.790 -18.649 1.00 68.25 175 TYR A CA 1
ATOM 1354 C C . TYR A 1 175 ? -8.347 -9.279 -20.076 1.00 68.25 175 TYR A C 1
ATOM 1356 O O . TYR A 1 175 ? -7.936 -8.631 -21.028 1.00 68.25 175 TYR A O 1
ATOM 1364 N N . SER A 1 176 ? -9.076 -10.385 -20.261 1.00 67.19 176 SER A N 1
ATOM 1365 C CA . SER A 1 176 ? -9.642 -10.738 -21.576 1.00 67.19 176 SER A CA 1
ATOM 1366 C C . SER A 1 176 ? -10.944 -9.983 -21.894 1.00 67.19 176 SER A C 1
ATOM 1368 O O . SER A 1 176 ? -11.515 -10.152 -22.970 1.00 67.19 176 SER A O 1
ATOM 1370 N N . GLN A 1 177 ? -11.440 -9.139 -20.976 1.00 68.44 177 GLN A N 1
ATOM 1371 C CA . GLN A 1 177 ? -12.636 -8.327 -21.217 1.00 68.44 177 GLN A CA 1
ATOM 1372 C C . GLN A 1 177 ? -12.410 -7.266 -22.317 1.00 68.44 177 GLN A C 1
ATOM 1374 O O . GLN A 1 177 ? -11.307 -6.730 -22.412 1.00 68.44 177 GLN A O 1
ATOM 1379 N N . PRO A 1 178 ? -13.455 -6.867 -23.079 1.00 63.62 178 PRO A N 1
ATOM 1380 C CA . PRO A 1 178 ? -13.337 -6.026 -24.286 1.00 63.62 178 PRO A CA 1
ATOM 1381 C C . PRO A 1 178 ? -12.632 -4.669 -24.131 1.00 63.62 178 PRO A C 1
ATOM 1383 O O . PRO A 1 178 ? -12.243 -4.066 -25.125 1.00 63.62 178 PRO A O 1
ATOM 1386 N N . ASN A 1 179 ? -12.480 -4.173 -22.902 1.00 66.12 179 ASN A N 1
ATOM 1387 C CA . ASN A 1 179 ? -11.854 -2.880 -22.612 1.00 66.12 179 ASN A CA 1
ATOM 1388 C C . ASN A 1 179 ? -10.346 -2.981 -22.329 1.00 66.12 179 ASN A C 1
ATOM 1390 O O . ASN A 1 179 ? -9.703 -1.961 -22.089 1.00 66.12 179 ASN A O 1
ATOM 1394 N N . TYR A 1 180 ? -9.789 -4.191 -22.329 1.00 64.44 180 TYR A N 1
ATOM 1395 C CA . TYR A 1 180 ? -8.359 -4.432 -22.193 1.00 64.44 180 TYR A CA 1
ATOM 1396 C C . TYR A 1 180 ? -7.766 -4.766 -23.554 1.00 64.44 180 TYR A C 1
ATOM 1398 O O . TYR A 1 180 ? -8.242 -5.647 -24.264 1.00 64.44 180 TYR A O 1
ATOM 1406 N N . GLY A 1 181 ? -6.714 -4.038 -23.913 1.00 63.41 181 GLY A N 1
ATOM 1407 C CA . GLY A 1 181 ? -5.942 -4.261 -25.124 1.00 63.41 181 GLY A CA 1
ATOM 1408 C C . GLY A 1 181 ? -4.466 -4.353 -24.779 1.00 63.41 181 GLY A C 1
ATOM 1409 O O . GLY A 1 181 ? -3.976 -3.648 -23.894 1.00 63.41 181 GLY A O 1
ATOM 1410 N N . LEU A 1 182 ? -3.755 -5.229 -25.478 1.00 67.25 182 LEU A N 1
ATOM 1411 C CA . LEU A 1 182 ? -2.310 -5.322 -25.372 1.00 67.25 182 LEU A CA 1
ATOM 1412 C C . LEU A 1 182 ? -1.692 -4.142 -26.135 1.00 67.25 182 LEU A C 1
ATOM 1414 O O . LEU A 1 182 ? -1.807 -4.060 -27.358 1.00 67.25 182 LEU A O 1
ATOM 1418 N N . TYR A 1 183 ? -1.055 -3.215 -25.424 1.00 61.16 183 TYR A N 1
ATOM 1419 C CA . TYR A 1 183 ? -0.325 -2.116 -26.056 1.00 61.16 183 TYR A CA 1
ATOM 1420 C C . TYR A 1 183 ? 1.083 -2.563 -26.453 1.00 61.16 183 TYR A C 1
ATOM 1422 O O . TYR A 1 183 ? 1.772 -3.227 -25.684 1.00 61.16 183 TYR A O 1
ATOM 1430 N N . GLY A 1 184 ? 1.518 -2.170 -27.653 1.00 60.06 184 GLY A N 1
ATOM 1431 C CA . GLY A 1 184 ? 2.899 -2.367 -28.106 1.00 60.06 184 GLY A CA 1
ATOM 1432 C C . GLY A 1 184 ? 3.266 -3.794 -28.523 1.00 60.06 184 GLY A C 1
ATOM 1433 O O . GLY A 1 184 ? 4.444 -4.066 -28.733 1.00 60.06 184 GLY A O 1
ATOM 1434 N N . SER A 1 185 ? 2.298 -4.701 -28.672 1.00 62.78 185 SER A N 1
ATOM 1435 C CA . SER A 1 185 ? 2.558 -6.036 -29.220 1.00 62.78 185 SER A CA 1
ATOM 1436 C C . SER A 1 185 ? 2.388 -6.065 -30.732 1.00 62.78 185 SER A C 1
ATOM 1438 O O . SER A 1 185 ? 1.380 -5.604 -31.264 1.00 62.78 185 SER A O 1
ATOM 1440 N N . SER A 1 186 ? 3.358 -6.666 -31.417 1.00 62.69 186 SER A N 1
ATOM 1441 C CA . SER A 1 186 ? 3.259 -7.047 -32.829 1.00 62.69 186 SER A CA 1
ATOM 1442 C C . SER A 1 186 ? 2.618 -8.427 -33.033 1.00 62.69 186 SER A C 1
ATOM 1444 O O . SER A 1 186 ? 2.377 -8.824 -34.171 1.00 62.69 186 SER A O 1
ATOM 1446 N N . VAL A 1 187 ? 2.338 -9.162 -31.950 1.00 63.12 187 VAL A N 1
ATOM 1447 C CA . VAL A 1 187 ? 1.713 -10.491 -31.975 1.00 63.12 187 VAL A CA 1
ATOM 1448 C C . VAL A 1 187 ? 0.197 -10.347 -31.802 1.00 63.12 187 VAL A C 1
ATOM 1450 O O . VAL A 1 187 ? -0.234 -9.685 -30.848 1.00 63.12 187 VAL A O 1
ATOM 1453 N N . PRO A 1 188 ? -0.629 -10.951 -32.682 1.00 67.06 188 PRO A N 1
ATOM 1454 C CA . PRO A 1 188 ? -2.075 -10.968 -32.504 1.00 67.06 188 PRO A CA 1
ATOM 1455 C C . PRO A 1 188 ? -2.461 -11.592 -31.159 1.00 67.06 188 PRO A C 1
ATOM 1457 O O . PRO A 1 188 ? -1.940 -12.632 -30.776 1.00 67.06 188 PRO A O 1
ATOM 1460 N N . VAL A 1 189 ? -3.427 -10.989 -30.463 1.00 66.00 189 VAL A N 1
ATOM 1461 C CA . VAL A 1 189 ? -3.879 -11.416 -29.121 1.00 66.00 189 VAL A CA 1
ATOM 1462 C C . VAL A 1 189 ? -4.236 -12.908 -29.054 1.00 66.00 189 VAL A C 1
ATOM 1464 O O . VAL A 1 189 ? -3.932 -13.574 -28.072 1.00 66.00 189 VAL A O 1
ATOM 1467 N N . LYS A 1 190 ? -4.843 -13.451 -30.116 1.00 67.44 190 LYS A N 1
ATOM 1468 C CA . LYS A 1 190 ? -5.213 -14.874 -30.223 1.00 67.44 190 LYS A CA 1
ATOM 1469 C C . LYS A 1 190 ? -4.021 -15.844 -30.243 1.00 67.44 190 LYS A C 1
ATOM 1471 O O . LYS A 1 190 ? -4.219 -17.028 -30.001 1.00 67.44 190 LYS A O 1
ATOM 1476 N N . ASP A 1 191 ? -2.825 -15.347 -30.548 1.00 67.56 191 ASP A N 1
ATOM 1477 C CA . ASP A 1 191 ? -1.610 -16.141 -30.735 1.00 67.56 191 ASP A CA 1
ATOM 1478 C C . ASP A 1 191 ? -0.691 -16.073 -29.498 1.00 67.56 191 ASP A C 1
ATOM 1480 O O . ASP A 1 191 ? 0.431 -16.567 -29.540 1.00 67.56 191 ASP A O 1
ATOM 1484 N N . ILE A 1 192 ? -1.156 -15.469 -28.397 1.00 64.56 192 ILE A N 1
ATOM 1485 C CA . ILE A 1 192 ? -0.448 -15.421 -27.113 1.00 64.56 192 ILE A CA 1
ATOM 1486 C C . ILE A 1 192 ? -1.185 -16.369 -26.148 1.00 64.56 192 ILE A C 1
ATOM 1488 O O . ILE A 1 192 ? -2.241 -15.999 -25.622 1.00 64.56 192 ILE A O 1
ATOM 1492 N N . PRO A 1 193 ? -0.687 -17.604 -25.940 1.00 59.47 193 PRO A N 1
ATOM 1493 C CA . PRO A 1 193 ? -1.376 -18.650 -25.176 1.00 59.47 193 PRO A CA 1
ATOM 1494 C C . PRO A 1 193 ? -1.730 -18.229 -23.746 1.00 59.47 193 PRO A C 1
ATOM 1496 O O . PRO A 1 193 ? -2.768 -18.615 -23.209 1.00 59.47 193 PRO A O 1
ATOM 1499 N N . GLU A 1 194 ? -0.893 -17.386 -23.145 1.00 61.25 194 GLU A N 1
ATOM 1500 C CA . GLU A 1 194 ? -1.049 -16.862 -21.792 1.00 61.25 194 GLU A CA 1
ATOM 1501 C C . GLU A 1 194 ? -2.213 -15.861 -21.683 1.00 61.25 194 GLU A C 1
ATOM 1503 O O . GLU A 1 194 ? -2.674 -15.575 -20.576 1.00 61.25 194 GLU A O 1
ATOM 1508 N N . LEU A 1 195 ? -2.738 -15.351 -22.811 1.00 58.03 195 LEU A N 1
ATOM 1509 C CA . LEU A 1 195 ? -3.851 -14.398 -22.810 1.00 58.03 195 LEU A CA 1
ATOM 1510 C C . LEU A 1 195 ? -5.229 -15.031 -22.593 1.00 58.03 195 LEU A C 1
ATOM 1512 O O . LEU A 1 195 ? -6.160 -14.334 -22.185 1.00 58.03 195 LEU A O 1
ATOM 1516 N N . GLY A 1 196 ? -5.361 -16.343 -22.819 1.00 53.25 196 GLY A N 1
ATOM 1517 C CA . GLY A 1 196 ? -6.632 -17.068 -22.701 1.00 53.25 196 GLY A CA 1
ATOM 1518 C C . GLY A 1 196 ? -7.218 -17.081 -21.286 1.00 53.25 196 GLY A C 1
ATOM 1519 O O . GLY A 1 196 ? -8.411 -17.325 -21.118 1.00 53.25 196 GLY A O 1
ATOM 1520 N N . ASN A 1 197 ? -6.397 -16.778 -20.276 1.00 57.66 197 ASN A N 1
ATOM 1521 C CA . ASN A 1 197 ? -6.822 -16.616 -18.893 1.00 57.66 197 ASN A CA 1
ATOM 1522 C C . ASN A 1 197 ? -5.954 -15.573 -18.166 1.00 57.66 197 ASN A C 1
ATOM 1524 O O . ASN A 1 197 ? -5.334 -15.878 -17.147 1.00 57.66 197 ASN A O 1
ATOM 1528 N N . LEU A 1 198 ? -5.888 -14.335 -18.681 1.00 59.28 198 LEU A N 1
ATOM 1529 C CA . LEU A 1 198 ? -5.322 -13.223 -17.907 1.00 59.28 198 LEU A CA 1
ATOM 1530 C C . LEU A 1 198 ? -6.267 -12.836 -16.775 1.00 59.28 198 LEU A C 1
ATOM 1532 O O . LEU A 1 198 ? -6.954 -11.815 -16.813 1.00 59.28 198 LEU A O 1
ATOM 1536 N N . THR A 1 199 ? -6.305 -13.658 -15.747 1.00 56.56 199 THR A N 1
ATOM 1537 C CA . THR A 1 199 ? -6.859 -13.279 -14.463 1.00 56.56 199 THR A CA 1
ATOM 1538 C C . THR A 1 199 ? -5.718 -12.800 -13.586 1.00 56.56 199 THR A C 1
ATOM 1540 O O . THR A 1 199 ? -4.794 -13.565 -13.328 1.00 56.56 199 THR A O 1
ATOM 1543 N N . ASN A 1 200 ? -5.771 -11.556 -13.109 1.00 61.31 200 ASN A N 1
ATOM 1544 C CA . ASN A 1 200 ? -4.951 -11.166 -11.964 1.00 61.31 200 ASN A CA 1
ATOM 1545 C C . ASN A 1 200 ? -5.795 -11.411 -10.709 1.00 61.31 200 ASN A C 1
ATOM 1547 O O . ASN A 1 200 ? -6.795 -10.701 -10.535 1.00 61.31 200 ASN A O 1
ATOM 1551 N N . PRO A 1 201 ? -5.443 -12.405 -9.869 1.00 51.81 201 PRO A N 1
ATOM 1552 C CA . PRO A 1 201 ? -6.182 -12.703 -8.644 1.00 51.81 201 PRO A CA 1
ATOM 1553 C C . PRO A 1 201 ? -6.143 -11.558 -7.627 1.00 51.81 201 PRO A C 1
ATOM 1555 O O . PRO A 1 201 ? -6.967 -11.518 -6.722 1.00 51.81 201 PRO A O 1
ATOM 1558 N N . HIS A 1 202 ? -5.271 -10.574 -7.837 1.00 57.78 202 HIS A N 1
ATOM 1559 C CA . HIS A 1 202 ? -5.146 -9.381 -7.014 1.00 57.78 202 HIS A CA 1
ATOM 1560 C C . HIS A 1 202 ? -5.411 -8.131 -7.844 1.00 57.78 202 HIS A C 1
ATOM 1562 O O . HIS A 1 202 ? -4.671 -7.150 -7.759 1.00 57.78 202 HIS A O 1
ATOM 1568 N N . TRP A 1 203 ? -6.459 -8.141 -8.676 1.00 60.12 203 TRP A N 1
ATOM 1569 C CA . TRP A 1 203 ? -6.882 -6.883 -9.264 1.00 60.12 203 TRP A CA 1
ATOM 1570 C C . TRP A 1 203 ? -7.382 -5.966 -8.159 1.00 60.12 203 TRP A C 1
ATOM 1572 O O . TRP A 1 203 ? -8.345 -6.221 -7.440 1.00 60.12 203 TRP A O 1
ATOM 1582 N N . GLN A 1 204 ? -6.729 -4.826 -8.075 1.00 60.12 204 GLN A N 1
ATOM 1583 C CA . GLN A 1 204 ? -7.009 -3.807 -7.097 1.00 60.12 204 GLN A CA 1
ATOM 1584 C C . GLN A 1 204 ? -7.739 -2.684 -7.833 1.00 60.12 204 GLN A C 1
ATOM 1586 O O . GLN A 1 204 ? -7.128 -1.852 -8.498 1.00 60.12 204 GLN A O 1
ATOM 1591 N N . SER A 1 205 ? -9.080 -2.690 -7.801 1.00 58.09 205 SER A N 1
ATOM 1592 C CA . SER A 1 205 ? -9.842 -1.493 -8.184 1.00 58.09 205 SER A CA 1
ATOM 1593 C C . SER A 1 205 ? -9.340 -0.333 -7.324 1.00 58.09 205 SER A C 1
ATOM 1595 O O . SER A 1 205 ? -9.075 -0.563 -6.147 1.00 58.09 205 SER A O 1
ATOM 1597 N N . ALA A 1 206 ? -9.237 0.882 -7.865 1.00 63.88 206 ALA A N 1
ATOM 1598 C CA . ALA A 1 206 ? -8.959 2.062 -7.047 1.00 63.88 206 ALA A CA 1
ATOM 1599 C C . ALA A 1 206 ? -10.053 2.180 -5.974 1.00 63.88 206 ALA A C 1
ATOM 1601 O O . ALA A 1 206 ? -11.183 2.550 -6.301 1.00 63.88 206 ALA A O 1
ATOM 1602 N N . LYS A 1 207 ? -9.767 1.773 -4.730 1.00 72.12 207 LYS A N 1
ATOM 1603 C CA . LYS A 1 207 ? -10.729 1.829 -3.625 1.00 72.12 207 LYS A CA 1
ATOM 1604 C C . LYS A 1 207 ? -10.460 3.081 -2.832 1.00 72.12 207 LYS A C 1
ATOM 1606 O O . LYS A 1 207 ? -9.808 3.070 -1.798 1.00 72.12 207 LYS A O 1
ATOM 1611 N N . THR A 1 208 ? -11.031 4.163 -3.321 1.00 76.19 208 THR A N 1
ATOM 1612 C CA . THR A 1 208 ? -10.833 5.459 -2.706 1.00 76.19 208 THR A CA 1
ATOM 1613 C C . THR A 1 208 ? -11.636 5.577 -1.411 1.00 76.19 208 THR A C 1
ATOM 1615 O O . THR A 1 208 ? -12.770 5.101 -1.279 1.00 76.19 208 THR A O 1
ATOM 1618 N N . LEU A 1 209 ? -11.033 6.238 -0.430 1.00 82.25 209 LEU A N 1
ATOM 1619 C CA . LEU A 1 209 ? -11.705 6.719 0.770 1.00 82.25 209 LEU A CA 1
ATOM 1620 C C . LEU A 1 209 ? -11.722 8.243 0.740 1.00 82.25 209 LEU A C 1
ATOM 1622 O O . LEU A 1 209 ? -10.730 8.883 0.395 1.00 82.25 209 LEU A O 1
ATOM 1626 N N . ASN A 1 210 ? -12.837 8.841 1.154 1.00 86.75 210 ASN A N 1
ATOM 1627 C CA . ASN A 1 210 ? -12.888 10.279 1.384 1.00 86.75 210 ASN A CA 1
ATOM 1628 C C . ASN A 1 210 ? -12.327 10.587 2.781 1.00 86.75 210 ASN A C 1
ATOM 1630 O O . ASN A 1 210 ? -13.071 10.683 3.757 1.00 86.75 210 ASN A O 1
ATOM 1634 N N . PHE A 1 211 ? -11.003 10.709 2.882 1.00 87.19 211 PHE A N 1
ATOM 1635 C CA . PHE A 1 211 ? -10.320 10.957 4.154 1.00 87.19 211 PHE A CA 1
ATOM 1636 C C . PHE A 1 211 ? -10.729 12.273 4.824 1.00 87.19 211 PHE A C 1
ATOM 1638 O O . PHE A 1 211 ? -10.747 12.334 6.052 1.00 87.19 211 PHE A O 1
ATOM 1645 N N . THR A 1 212 ? -11.101 13.298 4.051 1.00 88.06 212 THR A N 1
ATOM 1646 C CA . THR A 1 212 ? -11.640 14.555 4.591 1.00 88.06 212 THR A CA 1
ATOM 1647 C C . THR A 1 212 ? -12.948 14.303 5.333 1.00 88.06 212 THR A C 1
ATOM 1649 O O . THR A 1 212 ? -13.053 14.645 6.508 1.00 88.06 212 THR A O 1
ATOM 1652 N N . ALA A 1 213 ? -13.901 13.616 4.698 1.00 89.56 213 ALA A N 1
ATOM 1653 C CA . ALA A 1 213 ? -15.175 13.277 5.328 1.00 89.56 213 ALA A CA 1
ATOM 1654 C C . ALA A 1 213 ? -14.985 12.357 6.547 1.00 89.56 213 ALA A C 1
ATOM 1656 O O . ALA A 1 213 ? -15.617 12.554 7.582 1.00 89.56 213 ALA A O 1
ATOM 1657 N N . LEU A 1 214 ? -14.078 11.375 6.465 1.00 91.56 214 LEU A N 1
ATOM 1658 C CA . LEU A 1 214 ? -13.740 10.511 7.603 1.00 91.56 214 LEU A CA 1
ATOM 1659 C C . LEU A 1 214 ? -13.199 11.321 8.789 1.00 91.56 214 LEU A C 1
ATOM 1661 O O . LEU A 1 214 ? -13.638 11.116 9.921 1.00 91.56 214 LEU A O 1
ATOM 1665 N N . LYS A 1 215 ? -12.297 12.276 8.539 1.00 91.44 215 LYS A N 1
ATOM 1666 C CA . LYS A 1 215 ? -11.769 13.172 9.574 1.00 91.44 215 LYS A CA 1
ATOM 1667 C C . LYS A 1 215 ? -12.879 14.001 10.223 1.00 91.44 215 LYS A C 1
ATOM 1669 O O . LYS A 1 215 ? -12.913 14.111 11.446 1.00 91.44 215 LYS A O 1
ATOM 1674 N N . GLU A 1 216 ? -13.786 14.565 9.424 1.00 91.69 216 GLU A N 1
ATOM 1675 C CA . GLU A 1 216 ? -14.939 15.343 9.906 1.00 91.69 216 GLU A CA 1
ATOM 1676 C C . GLU A 1 216 ? -15.893 14.500 10.766 1.00 91.69 216 GLU A C 1
ATOM 1678 O O . GLU A 1 216 ? -16.447 14.998 11.743 1.00 91.69 216 GLU A O 1
ATOM 1683 N N . MET A 1 217 ? -16.016 13.205 10.465 1.00 92.94 217 MET A N 1
ATOM 1684 C CA . MET A 1 217 ? -16.754 12.227 11.271 1.00 92.94 217 MET A CA 1
ATOM 1685 C C . MET A 1 217 ? -16.004 11.764 12.538 1.00 92.94 217 MET A C 1
ATOM 1687 O O . MET A 1 217 ? -16.507 10.923 13.282 1.00 92.94 217 MET A O 1
ATOM 1691 N N . GLY A 1 218 ? -14.804 12.290 12.804 1.00 94.19 218 GLY A N 1
ATOM 1692 C CA . GLY A 1 218 ? -13.997 11.946 13.977 1.00 94.19 218 GLY A CA 1
ATOM 1693 C C . GLY A 1 218 ? -13.132 10.693 13.812 1.00 94.19 218 GLY A C 1
ATOM 1694 O O . GLY A 1 218 ? -12.570 10.201 14.791 1.00 94.19 218 GLY A O 1
ATOM 1695 N N . VAL A 1 219 ? -12.980 10.156 12.600 1.00 95.56 219 VAL A N 1
ATOM 1696 C CA . VAL A 1 219 ? -12.043 9.052 12.354 1.00 95.56 219 VAL A CA 1
ATOM 1697 C C . VAL A 1 219 ? -10.609 9.566 12.480 1.00 95.56 219 VAL A C 1
ATOM 1699 O O . VAL A 1 219 ? -10.193 10.514 11.817 1.00 95.56 219 VAL A O 1
ATOM 1702 N N . MET A 1 220 ? -9.839 8.922 13.353 1.00 95.69 220 MET A N 1
ATOM 1703 C CA . MET A 1 220 ? -8.468 9.300 13.708 1.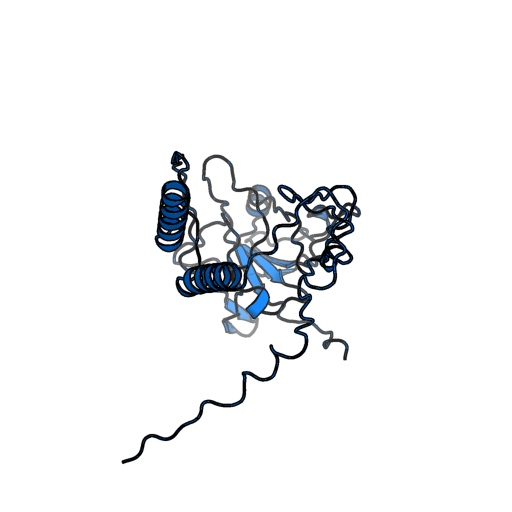00 95.69 220 MET A CA 1
ATOM 1704 C C . MET A 1 220 ? -7.411 8.416 13.045 1.00 95.69 220 MET A C 1
ATOM 1706 O O . MET A 1 220 ? -6.224 8.732 13.118 1.00 95.69 220 MET A O 1
ATOM 1710 N N . GLY A 1 221 ? -7.826 7.308 12.435 1.00 95.31 221 GLY A N 1
ATOM 1711 C CA . GLY A 1 221 ? -6.971 6.412 11.669 1.00 95.31 221 GLY A CA 1
ATOM 1712 C C . GLY A 1 221 ? -7.788 5.359 10.929 1.00 95.31 221 GLY A C 1
ATOM 1713 O O . GLY A 1 221 ? -8.930 5.096 11.305 1.00 95.31 221 GLY A O 1
ATOM 1714 N N . VAL A 1 222 ? -7.202 4.759 9.896 1.00 94.75 222 VAL A N 1
ATOM 1715 C CA . VAL A 1 222 ? -7.828 3.684 9.112 1.00 94.75 222 VAL A CA 1
ATOM 1716 C C . VAL A 1 222 ? -6.923 2.456 9.078 1.00 94.75 222 VAL A C 1
ATOM 1718 O O . VAL A 1 222 ? -5.713 2.555 8.880 1.00 94.75 222 VAL A O 1
ATOM 1721 N N . ILE A 1 223 ? -7.524 1.288 9.257 1.00 94.56 223 ILE A N 1
ATOM 1722 C CA . ILE A 1 223 ? -6.897 -0.019 9.109 1.00 94.56 223 ILE A CA 1
ATOM 1723 C C . ILE A 1 223 ? -7.699 -0.773 8.056 1.00 94.56 223 ILE A C 1
ATOM 1725 O O . ILE A 1 223 ? -8.854 -1.132 8.285 1.00 94.56 223 ILE A O 1
ATOM 1729 N N . ALA A 1 224 ? -7.081 -1.006 6.907 1.00 91.56 224 ALA A N 1
ATOM 1730 C CA . ALA A 1 224 ? -7.659 -1.837 5.867 1.00 91.56 224 ALA A CA 1
ATOM 1731 C C . ALA A 1 224 ? -7.033 -3.228 5.920 1.00 91.56 224 ALA A C 1
ATOM 1733 O O . ALA A 1 224 ? -5.811 -3.378 5.994 1.00 91.56 224 ALA A O 1
ATOM 1734 N N . SER A 1 225 ? -7.884 -4.243 5.912 1.00 90.31 225 SER A N 1
ATOM 1735 C CA . SER A 1 225 ? -7.479 -5.629 6.070 1.00 90.31 225 SER A CA 1
ATOM 1736 C C . SER A 1 225 ? -7.504 -6.359 4.736 1.00 90.31 225 SER A C 1
ATOM 1738 O O . SER A 1 225 ? -8.533 -6.373 4.067 1.00 90.31 225 SER A O 1
ATOM 1740 N N . TRP A 1 226 ? -6.403 -6.998 4.349 1.00 87.06 226 TRP A N 1
ATOM 1741 C CA . TRP A 1 226 ? -6.414 -7.892 3.191 1.00 87.06 226 TRP A CA 1
ATOM 1742 C C . TRP A 1 226 ? -7.288 -9.116 3.460 1.00 87.06 226 TRP A C 1
ATOM 1744 O O . TRP A 1 226 ? -7.186 -9.728 4.522 1.00 87.06 226 TRP A O 1
ATOM 1754 N N . VAL A 1 227 ? -8.112 -9.484 2.480 1.00 84.00 227 VAL A N 1
ATOM 1755 C CA . VAL A 1 227 ? -8.903 -10.723 2.489 1.00 84.00 227 VAL A CA 1
ATOM 1756 C C . VAL A 1 227 ? -8.330 -11.656 1.427 1.00 84.00 227 VAL A C 1
ATOM 1758 O O . VAL A 1 227 ? -7.993 -11.203 0.331 1.00 84.00 227 VAL A O 1
ATOM 1761 N N . ASP A 1 228 ? -8.182 -12.936 1.768 1.00 78.75 228 ASP A N 1
ATOM 1762 C CA . ASP A 1 228 ? -7.688 -14.001 0.880 1.00 78.75 228 ASP A CA 1
ATOM 1763 C C . ASP A 1 228 ? -6.322 -13.720 0.216 1.00 78.75 228 ASP A C 1
ATOM 1765 O O . ASP A 1 228 ? -6.008 -14.248 -0.847 1.00 78.75 228 ASP A O 1
ATOM 1769 N N . THR A 1 229 ? -5.485 -12.887 0.841 1.00 78.25 229 THR A N 1
ATOM 1770 C CA . THR A 1 229 ? -4.116 -12.589 0.388 1.00 78.25 229 THR A CA 1
ATOM 1771 C C . THR A 1 229 ? -3.147 -12.851 1.539 1.00 78.25 229 THR A C 1
ATOM 1773 O O . THR A 1 229 ? -3.417 -12.448 2.673 1.00 78.25 229 THR A O 1
ATOM 1776 N N . SER A 1 230 ? -2.047 -13.561 1.266 1.00 81.31 230 SER A N 1
ATOM 1777 C CA . SER A 1 230 ? -1.013 -13.848 2.269 1.00 81.31 230 SER A CA 1
ATOM 1778 C C . SER A 1 230 ? -0.291 -12.568 2.707 1.00 81.31 230 SER A C 1
ATOM 1780 O O . SER A 1 230 ? -0.316 -11.559 2.001 1.00 81.31 230 SER A O 1
ATOM 1782 N N . ASP A 1 231 ? 0.365 -12.595 3.871 1.00 81.56 231 ASP A N 1
ATOM 1783 C CA . ASP A 1 231 ? 1.127 -11.437 4.356 1.00 81.56 231 ASP A CA 1
ATOM 1784 C C . ASP A 1 231 ? 2.321 -11.143 3.433 1.00 81.56 231 ASP A C 1
ATOM 1786 O O . ASP A 1 231 ? 2.658 -9.981 3.209 1.00 81.56 231 ASP A O 1
ATOM 1790 N N . GLU A 1 232 ? 2.922 -12.192 2.868 1.00 80.69 232 GLU A N 1
ATOM 1791 C CA . GLU A 1 232 ? 4.020 -12.121 1.909 1.00 80.69 232 GLU A CA 1
ATOM 1792 C C . GLU A 1 232 ? 3.580 -11.498 0.579 1.00 80.69 232 GLU A C 1
ATOM 1794 O O . GLU A 1 232 ? 4.255 -10.598 0.078 1.00 80.69 232 GLU A O 1
ATOM 1799 N N . ASP A 1 233 ? 2.434 -11.920 0.037 1.00 79.06 233 ASP A N 1
ATOM 1800 C CA . ASP A 1 233 ? 1.904 -11.387 -1.224 1.00 79.06 233 ASP A CA 1
ATOM 1801 C C . ASP A 1 233 ? 1.360 -9.965 -1.055 1.00 79.06 233 ASP A C 1
ATOM 1803 O O . ASP A 1 233 ? 1.428 -9.159 -1.982 1.00 79.06 233 ASP A O 1
ATOM 1807 N N . ALA A 1 234 ? 0.848 -9.635 0.135 1.00 81.44 234 ALA A N 1
ATOM 1808 C CA . ALA A 1 234 ? 0.343 -8.310 0.478 1.00 81.44 234 ALA A CA 1
ATOM 1809 C C . ALA A 1 234 ? 1.441 -7.315 0.890 1.00 81.44 234 ALA A C 1
ATOM 1811 O O . ALA A 1 234 ? 1.167 -6.116 1.013 1.00 81.44 234 ALA A O 1
ATOM 1812 N N . ALA A 1 235 ? 2.667 -7.778 1.146 1.00 84.94 235 ALA A N 1
ATOM 1813 C CA . ALA A 1 235 ? 3.742 -6.945 1.667 1.00 84.94 235 ALA A CA 1
ATOM 1814 C C . ALA A 1 235 ? 4.061 -5.782 0.717 1.00 84.94 235 ALA A C 1
ATOM 1816 O O . ALA A 1 235 ? 4.452 -5.976 -0.433 1.00 84.94 235 ALA A O 1
ATOM 1817 N N . LEU A 1 236 ? 3.906 -4.554 1.221 1.00 80.69 236 LEU A N 1
ATOM 1818 C CA . LEU A 1 236 ? 4.081 -3.295 0.492 1.00 80.69 236 LEU A CA 1
ATOM 1819 C C . LEU A 1 236 ? 3.248 -3.184 -0.796 1.00 80.69 236 LEU A C 1
ATOM 1821 O O . LEU A 1 236 ? 3.498 -2.289 -1.604 1.00 80.69 236 LEU A O 1
ATOM 1825 N N . GLN A 1 237 ? 2.237 -4.038 -0.964 1.00 77.81 237 GLN A N 1
ATOM 1826 C CA . GLN A 1 237 ? 1.201 -3.816 -1.956 1.00 77.81 237 GLN A CA 1
ATOM 1827 C C . GLN A 1 237 ? 0.321 -2.664 -1.492 1.00 77.81 237 GLN A C 1
ATOM 1829 O O . GLN A 1 237 ? 0.016 -2.508 -0.307 1.00 77.81 237 GLN A O 1
ATOM 1834 N N . PHE A 1 238 ? -0.111 -1.855 -2.443 1.00 70.06 238 PHE A N 1
ATOM 1835 C CA . PHE A 1 238 ? -1.071 -0.798 -2.198 1.00 70.06 238 PHE A CA 1
ATOM 1836 C C . PHE A 1 238 ? -1.966 -0.637 -3.416 1.00 70.06 238 PHE A C 1
ATOM 1838 O O . PHE A 1 238 ? -1.533 -0.819 -4.553 1.00 70.06 238 PHE A O 1
ATOM 1845 N N . LEU A 1 239 ? -3.219 -0.269 -3.162 1.00 66.88 239 LEU A N 1
ATOM 1846 C CA . LEU A 1 239 ? -4.184 -0.021 -4.222 1.00 66.88 239 LEU A CA 1
ATOM 1847 C C . LEU A 1 239 ? -3.777 1.230 -5.018 1.00 66.88 239 LEU A C 1
ATOM 1849 O O . LEU A 1 239 ? -3.181 2.150 -4.446 1.00 66.88 239 LEU A O 1
ATOM 1853 N N . PRO A 1 240 ? -4.095 1.303 -6.322 1.00 56.56 240 PRO A N 1
ATOM 1854 C CA . PRO A 1 240 ? -3.930 2.531 -7.081 1.00 56.56 240 PRO A CA 1
ATOM 1855 C C . PRO A 1 240 ? -4.840 3.607 -6.484 1.00 56.56 240 PRO A C 1
ATOM 1857 O O . PRO A 1 240 ? -6.053 3.601 -6.684 1.00 56.56 240 PRO A O 1
ATOM 1860 N N . GLU A 1 241 ? -4.235 4.525 -5.741 1.00 61.62 241 GLU A N 1
ATOM 1861 C CA . GLU A 1 241 ? -4.920 5.636 -5.098 1.00 61.62 241 GLU A CA 1
ATOM 1862 C C . GLU A 1 241 ? -4.630 6.937 -5.829 1.00 61.62 241 GLU A C 1
ATOM 1864 O O . GLU A 1 241 ? -3.528 7.185 -6.327 1.00 61.62 241 GLU A O 1
ATOM 1869 N N . VAL A 1 242 ? -5.640 7.799 -5.868 1.00 61.47 242 VAL A N 1
ATOM 1870 C CA . VAL A 1 242 ? -5.467 9.148 -6.387 1.00 61.47 242 VAL A CA 1
ATOM 1871 C C . VAL A 1 242 ? -4.791 9.964 -5.294 1.00 61.47 242 VAL A C 1
ATOM 1873 O O . VAL A 1 242 ? -5.398 10.258 -4.263 1.00 61.47 242 VAL A O 1
ATOM 1876 N N . ALA A 1 243 ? -3.524 10.318 -5.516 1.00 59.31 243 ALA A N 1
ATOM 1877 C CA . ALA A 1 243 ? -2.840 11.293 -4.679 1.00 59.31 243 ALA A CA 1
ATOM 1878 C C . ALA A 1 243 ? -3.695 12.570 -4.600 1.00 59.31 243 ALA A C 1
ATOM 1880 O O . ALA A 1 243 ? -4.195 13.025 -5.638 1.00 59.31 243 ALA A O 1
ATOM 1881 N N . PRO A 1 244 ? -3.865 13.177 -3.414 1.00 62.94 244 PRO A N 1
ATOM 1882 C CA . PRO A 1 244 ? -4.489 14.483 -3.333 1.00 62.94 244 PRO A CA 1
ATOM 1883 C C . PRO A 1 244 ? -3.761 15.474 -4.259 1.00 62.94 244 PRO A C 1
ATOM 1885 O O . PRO A 1 244 ? -2.530 15.410 -4.397 1.00 62.94 244 PRO A O 1
ATOM 1888 N N . PRO A 1 245 ? -4.486 16.394 -4.916 1.00 56.25 245 PRO A N 1
ATOM 1889 C CA . PRO A 1 245 ? -3.860 17.368 -5.797 1.00 56.25 245 PRO A CA 1
ATOM 1890 C C . PRO A 1 245 ? -2.789 18.177 -5.046 1.00 56.25 245 PRO A C 1
ATOM 1892 O O . PRO A 1 245 ? -2.904 18.456 -3.848 1.00 56.25 245 PRO A O 1
ATOM 1895 N N . ASN A 1 246 ? -1.740 18.568 -5.773 1.00 56.75 246 ASN A N 1
ATOM 1896 C CA . ASN A 1 246 ? -0.651 19.436 -5.303 1.00 56.75 246 ASN A CA 1
ATOM 1897 C C . ASN A 1 246 ? 0.262 18.846 -4.211 1.00 56.75 246 ASN A C 1
ATOM 1899 O O . ASN A 1 246 ? 0.875 19.601 -3.461 1.00 56.75 246 ASN A O 1
ATOM 1903 N N . GLY A 1 247 ? 0.373 17.517 -4.109 1.00 56.50 247 GLY A N 1
ATOM 1904 C CA . GLY A 1 247 ? 1.270 16.883 -3.133 1.00 56.50 247 GLY A CA 1
ATOM 1905 C C . GLY A 1 247 ? 0.817 17.067 -1.683 1.00 56.50 247 GLY A C 1
ATOM 1906 O O . GLY A 1 247 ? 1.629 16.971 -0.766 1.00 56.50 247 GLY A O 1
ATOM 1907 N N . THR A 1 248 ? -0.470 17.359 -1.475 1.00 60.75 248 THR A N 1
ATOM 1908 C CA . THR A 1 248 ? -1.065 17.380 -0.139 1.00 60.75 248 THR A CA 1
ATOM 1909 C C . THR A 1 248 ? -1.259 15.950 0.364 1.00 60.75 248 THR A C 1
ATOM 1911 O O . THR A 1 248 ? -1.413 15.009 -0.415 1.00 60.75 248 THR A O 1
ATOM 1914 N N . PHE A 1 249 ? -1.194 15.766 1.679 1.00 73.56 249 PHE A N 1
ATOM 1915 C CA . PHE A 1 249 ? -1.398 14.464 2.309 1.00 73.56 249 PHE A CA 1
ATOM 1916 C C . PHE A 1 249 ? -2.770 14.436 2.961 1.00 73.56 249 PHE A C 1
ATOM 1918 O O . PHE A 1 249 ? -3.269 15.465 3.418 1.00 73.56 249 PHE A O 1
ATOM 1925 N N . ASN A 1 250 ? -3.373 13.255 3.025 1.00 81.00 250 ASN A N 1
ATOM 1926 C CA . ASN A 1 250 ? -4.570 13.074 3.829 1.00 81.00 250 ASN A CA 1
ATOM 1927 C C . ASN A 1 250 ? -4.224 13.309 5.305 1.00 81.00 250 ASN A C 1
ATOM 1929 O O . ASN A 1 250 ? -3.105 13.060 5.734 1.00 81.00 250 ASN A O 1
ATOM 1933 N N . ASP A 1 251 ? -5.179 13.754 6.113 1.00 84.25 251 ASP A N 1
ATOM 1934 C CA . ASP A 1 251 ? -4.924 14.045 7.533 1.00 84.25 251 ASP A CA 1
ATOM 1935 C C . ASP A 1 251 ? -5.042 12.818 8.450 1.00 84.25 251 ASP A C 1
ATOM 1937 O O . ASP A 1 251 ? -4.753 12.889 9.648 1.00 84.25 251 ASP A O 1
ATOM 1941 N N . VAL A 1 252 ? -5.500 11.693 7.901 1.00 91.50 252 VAL A N 1
ATOM 1942 C CA . VAL A 1 252 ? -5.827 10.485 8.658 1.00 91.50 252 VAL A CA 1
ATOM 1943 C C . VAL A 1 252 ? -4.746 9.426 8.407 1.00 91.50 252 VAL A C 1
ATOM 1945 O O . VAL A 1 252 ? -4.603 8.966 7.267 1.00 91.50 252 VAL A O 1
ATOM 1948 N N . PRO A 1 253 ? -3.957 9.033 9.427 1.00 93.56 253 PRO A N 1
ATOM 1949 C CA . PRO A 1 253 ? -2.960 7.977 9.284 1.00 93.56 253 PRO A CA 1
ATOM 1950 C C . PRO A 1 253 ? -3.633 6.648 8.981 1.00 93.56 253 PRO A C 1
ATOM 1952 O O . PRO A 1 253 ? -4.613 6.279 9.630 1.00 93.56 253 PRO A O 1
ATOM 1955 N N . SER A 1 254 ? -3.115 5.940 7.984 1.00 92.44 254 SER A N 1
ATOM 1956 C CA . SER A 1 254 ? -3.796 4.767 7.450 1.00 92.44 254 SER A CA 1
ATOM 1957 C C . SER A 1 254 ? -2.799 3.693 7.040 1.00 92.44 254 SER A C 1
ATOM 1959 O O . SER A 1 254 ? -1.736 3.991 6.492 1.00 92.44 254 SER A O 1
ATOM 1961 N N . LEU A 1 255 ? -3.122 2.436 7.329 1.00 93.06 255 LEU A N 1
ATOM 1962 C CA . LEU A 1 255 ? -2.230 1.309 7.075 1.00 93.06 255 LEU A CA 1
ATOM 1963 C C . LEU A 1 255 ? -2.981 0.056 6.641 1.00 93.06 255 LEU A C 1
ATOM 1965 O O . LEU A 1 255 ? -4.202 -0.041 6.788 1.00 93.06 255 LEU A O 1
ATOM 1969 N N . TRP A 1 256 ? -2.207 -0.900 6.140 1.00 91.00 256 TRP A N 1
ATOM 1970 C CA . TRP A 1 256 ? -2.679 -2.223 5.770 1.00 91.00 256 TRP A CA 1
ATOM 1971 C C . TRP A 1 256 ? -2.289 -3.246 6.830 1.00 91.00 256 TRP A C 1
ATOM 1973 O O . TRP A 1 256 ? -1.146 -3.276 7.303 1.00 91.00 256 TRP A O 1
ATOM 1983 N N . SER A 1 257 ? -3.234 -4.107 7.186 1.00 90.00 257 SER A N 1
ATOM 1984 C CA . SER A 1 257 ? -2.992 -5.263 8.041 1.00 90.00 257 SER A CA 1
ATOM 1985 C C . SER A 1 257 ? -3.502 -6.541 7.392 1.00 90.00 257 SER A C 1
ATOM 1987 O O . SER A 1 257 ? -4.274 -6.530 6.434 1.00 90.00 257 SER A O 1
ATOM 1989 N N . ARG A 1 258 ? -3.090 -7.663 7.968 1.00 81.94 258 ARG A N 1
ATOM 1990 C CA . ARG A 1 258 ? -3.755 -8.948 7.775 1.00 81.94 258 ARG A CA 1
ATOM 1991 C C . ARG A 1 258 ? -5.184 -8.897 8.320 1.00 81.94 258 ARG A C 1
ATOM 1993 O O . ARG A 1 258 ? -5.412 -8.187 9.307 1.00 81.94 258 ARG A O 1
ATOM 2000 N N . GLN A 1 259 ? -6.080 -9.734 7.794 1.00 67.56 259 GLN A N 1
ATOM 2001 C CA . GLN A 1 259 ? -7.290 -10.126 8.516 1.00 67.56 259 GLN A CA 1
ATOM 2002 C C . GLN A 1 259 ? -6.895 -10.926 9.762 1.00 67.56 259 GLN A C 1
ATOM 2004 O O . GLN A 1 259 ? -6.340 -12.025 9.647 1.00 67.56 259 GLN A O 1
ATOM 2009 N N . PRO A 1 260 ? -7.145 -10.406 10.976 1.00 55.53 260 PRO A N 1
ATOM 2010 C CA . PRO A 1 260 ? -6.727 -11.106 12.179 1.00 55.53 260 PRO A CA 1
ATOM 2011 C C . PRO A 1 260 ? -7.629 -12.311 12.499 1.00 55.53 260 PRO A C 1
ATOM 2013 O O . PRO A 1 260 ? -7.278 -13.097 13.373 1.00 55.53 260 PRO A O 1
ATOM 2016 N N . TRP A 1 261 ? -8.753 -12.492 11.786 1.00 53.25 261 TRP A N 1
ATOM 2017 C CA . TRP A 1 261 ? -9.772 -13.495 12.104 1.00 53.25 261 TRP A CA 1
ATOM 2018 C C . TRP A 1 261 ? -10.540 -13.961 10.853 1.00 53.25 261 TRP A C 1
ATOM 2020 O O . TRP A 1 261 ? -11.661 -13.516 10.628 1.00 53.25 261 TRP A O 1
ATOM 2030 N N . SER A 1 262 ? -9.991 -14.876 10.044 1.00 42.41 262 SER A N 1
ATOM 2031 C CA . SER A 1 262 ? -10.868 -15.699 9.198 1.00 42.41 262 SER A CA 1
ATOM 2032 C C . SER A 1 262 ? -11.370 -16.866 10.052 1.00 42.41 262 SER A C 1
ATOM 2034 O O . SER A 1 262 ? -10.608 -17.712 10.516 1.00 42.41 262 SER A O 1
ATOM 2036 N N . SER A 1 263 ? -12.673 -16.898 10.322 1.00 36.03 263 SER A N 1
ATOM 2037 C CA . SER A 1 263 ? -13.346 -18.067 10.906 1.00 36.03 263 SER A CA 1
ATOM 2038 C C . SER A 1 263 ? -13.469 -19.224 9.908 1.00 36.03 263 SER A C 1
ATOM 2040 O O . SER A 1 263 ? -13.941 -20.302 10.268 1.00 36.03 263 SER A O 1
ATOM 2042 N N . THR A 1 264 ? -13.026 -19.022 8.668 1.00 38.75 264 THR A N 1
ATOM 2043 C CA . THR A 1 264 ? -13.032 -20.028 7.614 1.00 38.75 264 THR A CA 1
ATOM 2044 C C . THR A 1 264 ? -11.609 -20.562 7.426 1.00 38.75 264 THR A C 1
ATOM 2046 O O . THR A 1 264 ? -10.719 -19.782 7.068 1.00 38.75 264 THR A O 1
ATOM 2049 N N . PRO A 1 265 ? -11.359 -21.861 7.677 1.00 29.66 265 PRO A N 1
ATOM 2050 C CA . PRO A 1 265 ? -10.120 -22.489 7.247 1.00 29.66 265 PRO A CA 1
ATOM 2051 C C . PRO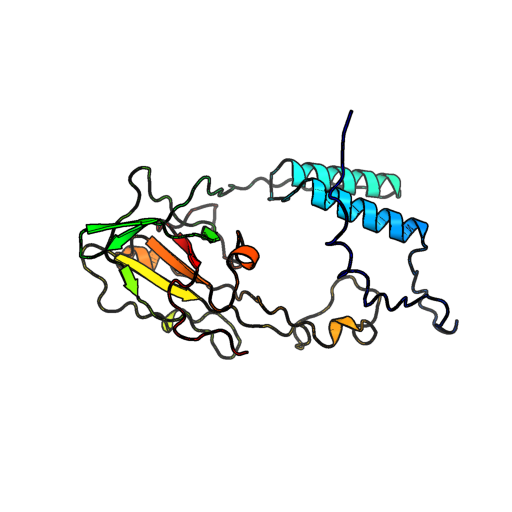 A 1 265 ? -10.051 -22.472 5.712 1.00 29.66 265 PRO A C 1
ATOM 2053 O O . PRO A 1 265 ? -11.104 -22.473 5.065 1.00 29.66 265 PRO A O 1
ATOM 2056 N N . PRO A 1 266 ? -8.843 -22.454 5.118 1.00 35.47 266 PRO A N 1
ATOM 2057 C CA . PRO A 1 266 ? -8.701 -22.560 3.672 1.00 35.47 266 PRO A CA 1
ATOM 2058 C C . PRO A 1 266 ? -9.418 -23.826 3.201 1.00 35.47 266 PRO A C 1
ATOM 2060 O O . PRO A 1 266 ? -9.258 -24.892 3.802 1.00 35.47 266 PRO A O 1
ATOM 2063 N N . ALA A 1 267 ? -10.249 -23.686 2.167 1.00 38.56 267 ALA A N 1
ATOM 2064 C CA . ALA A 1 267 ? -10.876 -24.827 1.521 1.00 38.56 267 ALA A CA 1
ATOM 2065 C C . ALA A 1 267 ? -9.764 -25.768 1.035 1.00 38.56 267 ALA A C 1
ATOM 2067 O O . ALA A 1 267 ? -8.916 -25.368 0.238 1.00 38.56 267 ALA A O 1
ATOM 2068 N N . THR A 1 268 ? -9.741 -26.973 1.604 1.00 42.53 268 THR A N 1
ATOM 2069 C CA . THR A 1 268 ? -8.867 -28.086 1.215 1.00 42.53 268 THR A CA 1
ATOM 2070 C C . THR A 1 268 ? -9.249 -28.650 -0.138 1.00 42.53 268 THR A C 1
ATOM 2072 O O . THR A 1 268 ? -10.476 -28.811 -0.344 1.00 42.53 268 THR A O 1
#

Secondary structure (DSSP, 8-state):
--------SSSTTSSTT-----GGGS-S--SS---PPPHHHHHHHHHHHHHHHHT----TTSHHHHHHHHHHHHHHHHTT-------------------EEEE-TTS-EEEE-EEEE-TTPPP--TT-----EEEEEE-EE-TTS-EEGGGS--TT--TT-EEEEEEEE---EETTSTT---SS-SS-GGG-GGGGG-EETT--------HHHHHHTTEEEEEEEEES--HHHHTT------PPGGG---SS-EEEEE-S--SSPPP-

pLDDT: mean 75.15, std 20.87, range [19.59, 97.06]

Foldseek 3Di:
DDDDDDDDDPPPPPPPDPPPPPVPPDDPPDPDPPPDQPPVRVVVVVVVVVVLPVLPDQPPPDPSVVVVVVVVQVVCVVVVHDDDDDDDDAQDDDDPDDWDWDQDPVRDIDTADFQKWAPLAADLPPVGDDDAEDEQEEFDADPVRATDNVSGPLPPADPQAHEYEYEYEFAWDQLLPPVHDDPPDPDPLVRPPVNVGPIDRRHAHQHDDPLVVCVVSRHQAYEYEYDPADSVRSRHDYHPYDNDPRNHGRNHTYGYHHPPDDPDDPDD

Organism: NCBI:txid1738132